Protein AF-A0A5R9M2S7-F1 (afdb_monomer_lite)

pLDDT: mean 78.65, std 18.86, range [28.17, 98.06]

Foldseek 3Di:
DDDPDQDEFAEEEDEDVVCVVQQVLLVVLLVVVVGGYHDDPPPDPPDDDDDPVPSVVVLQQHFYQAYEYADEPNNQPDDDPVVLQVQLLLLLQQVPVLRYAYEYEDHDPDPVVSDHPPGDHHYSVVDRSNRVSVVSVVSSVVCVVVVRGTDRNNVSSVVSRPDPDQLDDPPPDDLLVVLQVLLVVLLVVQVVCQVVCVVVQKHWDWDDDSFKIWIFIDHPRDTQWIKMWGCADPVGNSKIWIFTDDPDDPDGDGQKMWGWDQDSVVRHIKIFMDGCCQLHDNDRDTDIGHSVRVSVSNVVSVVVSVVVD

Structure (mmCIF, N/CA/C/O backbone):
data_AF-A0A5R9M2S7-F1
#
_entry.id   AF-A0A5R9M2S7-F1
#
loop_
_atom_site.group_PDB
_atom_site.id
_atom_site.type_symbol
_atom_site.label_atom_id
_atom_site.label_alt_id
_atom_site.label_comp_id
_atom_site.label_asym_id
_atom_site.label_entity_id
_atom_site.label_seq_id
_atom_site.pdbx_PDB_ins_code
_atom_site.Cartn_x
_atom_site.Cartn_y
_atom_site.Cartn_z
_atom_site.occupancy
_atom_site.B_iso_or_equiv
_atom_site.auth_seq_id
_atom_site.auth_comp_id
_atom_site.auth_asym_id
_atom_site.auth_atom_id
_atom_site.pdbx_PDB_model_num
ATOM 1 N N . MET A 1 1 ? -1.683 -25.058 24.260 1.00 37.56 1 MET A N 1
ATOM 2 C CA . MET A 1 1 ? -2.267 -25.385 22.944 1.00 37.56 1 MET A CA 1
ATOM 3 C C . MET A 1 1 ? -3.737 -25.017 22.997 1.00 37.56 1 MET A C 1
ATOM 5 O O . MET A 1 1 ? -4.518 -25.778 23.549 1.00 37.56 1 MET A O 1
ATOM 9 N N . THR A 1 2 ? -4.098 -23.844 22.492 1.00 30.17 2 THR A N 1
ATOM 10 C CA . THR A 1 2 ? -5.492 -23.467 22.236 1.00 30.17 2 THR A CA 1
ATOM 11 C C . THR A 1 2 ? -5.571 -23.003 20.791 1.00 30.17 2 THR A C 1
ATOM 13 O O . THR A 1 2 ? -4.715 -22.280 20.292 1.00 30.17 2 THR A O 1
ATOM 16 N N . SER A 1 3 ? -6.526 -23.605 20.101 1.00 31.39 3 SER A N 1
ATOM 17 C CA . SER A 1 3 ? -6.735 -23.604 18.662 1.00 31.39 3 SER A CA 1
ATOM 18 C C . SER A 1 3 ? -6.995 -22.195 18.128 1.00 31.39 3 SER A C 1
ATOM 20 O O . SER A 1 3 ? -8.055 -21.641 18.389 1.00 31.39 3 SER A O 1
ATOM 22 N N . ASN A 1 4 ? -6.072 -21.667 17.321 1.00 35.88 4 ASN A N 1
ATOM 23 C CA . ASN A 1 4 ? -6.279 -20.503 16.459 1.00 35.88 4 ASN A CA 1
ATOM 24 C C . ASN A 1 4 ? -7.211 -20.897 15.294 1.00 35.88 4 ASN A C 1
ATOM 26 O O . ASN A 1 4 ? -6.750 -21.221 14.200 1.00 35.88 4 ASN A O 1
ATOM 30 N N . ARG A 1 5 ? -8.519 -20.990 15.555 1.00 41.03 5 ARG A N 1
ATOM 31 C CA . ARG A 1 5 ? -9.542 -20.999 14.501 1.00 41.03 5 ARG A CA 1
ATOM 32 C C . ARG A 1 5 ? -10.022 -19.561 14.357 1.00 41.03 5 ARG A C 1
ATOM 34 O O . ARG A 1 5 ? -10.375 -18.956 15.358 1.00 41.03 5 ARG A O 1
ATOM 41 N N . GLU A 1 6 ? -10.022 -19.040 13.134 1.00 53.91 6 GLU A N 1
ATOM 42 C CA . GLU A 1 6 ? -10.656 -17.765 12.785 1.00 53.91 6 GLU A CA 1
ATOM 43 C C . GLU A 1 6 ? -12.161 -17.843 13.106 1.00 53.91 6 GLU A C 1
ATOM 45 O O . GLU A 1 6 ? -12.973 -18.268 12.280 1.00 53.91 6 GLU A O 1
ATOM 50 N N . GLU A 1 7 ? -12.548 -17.528 14.341 1.00 68.69 7 GLU A N 1
ATOM 51 C CA . GLU A 1 7 ? -13.951 -17.503 14.742 1.00 68.69 7 GLU A CA 1
ATOM 52 C C . GLU A 1 7 ? -14.610 -16.245 14.175 1.00 68.69 7 GLU A C 1
ATOM 54 O O . GLU A 1 7 ? -14.296 -15.119 14.550 1.00 68.69 7 GLU A O 1
ATOM 59 N N . ILE A 1 8 ? -15.520 -16.452 13.223 1.00 81.31 8 ILE A N 1
ATOM 60 C CA . ILE A 1 8 ? -16.393 -15.400 12.707 1.00 81.31 8 ILE A CA 1
ATOM 61 C C . ILE A 1 8 ? -17.560 -15.228 13.680 1.00 81.31 8 ILE A C 1
ATOM 63 O O . ILE A 1 8 ? -18.243 -16.204 13.983 1.00 81.31 8 ILE A O 1
ATOM 67 N N . TYR A 1 9 ? -17.828 -14.006 14.114 1.00 88.62 9 TYR A N 1
ATOM 68 C CA . TYR A 1 9 ? -18.981 -13.640 14.931 1.00 88.62 9 TYR A CA 1
ATOM 69 C C . TYR A 1 9 ? -20.049 -12.948 14.078 1.00 88.62 9 TYR A C 1
ATOM 71 O O . TYR A 1 9 ? -19.790 -12.443 12.985 1.00 88.62 9 TYR A O 1
ATOM 79 N N . ASP A 1 10 ? -21.282 -12.939 14.565 1.00 91.38 10 ASP A N 1
ATOM 80 C CA . ASP A 1 10 ? -22.367 -12.185 13.941 1.00 91.38 10 ASP A CA 1
ATOM 81 C C . ASP A 1 10 ? -22.381 -10.744 14.455 1.00 91.38 10 ASP A C 1
ATOM 83 O O . ASP A 1 10 ? -22.611 -9.810 13.687 1.00 91.38 10 ASP A O 1
ATOM 87 N N . LEU A 1 11 ? -22.086 -10.565 15.744 1.00 89.62 11 LEU A N 1
ATOM 88 C CA . LEU A 1 11 ? -22.002 -9.269 16.406 1.00 89.62 11 LEU A CA 1
ATOM 89 C C . LEU A 1 11 ? -20.714 -9.186 17.229 1.00 89.62 11 LEU A C 1
ATOM 91 O O . LEU A 1 11 ? -20.344 -10.154 17.887 1.00 89.62 11 LEU A O 1
ATOM 95 N N . ALA A 1 12 ? -20.098 -8.010 17.278 1.00 87.50 12 ALA A N 1
ATOM 96 C CA . ALA A 1 12 ? -19.113 -7.660 18.298 1.00 87.50 12 ALA A CA 1
ATOM 97 C C . ALA A 1 12 ? -19.603 -6.424 19.049 1.00 87.50 12 ALA A C 1
ATOM 99 O O . ALA A 1 12 ? -20.020 -5.454 18.414 1.00 87.50 12 ALA A O 1
ATOM 100 N N . VAL A 1 13 ? -19.587 -6.460 20.382 1.00 85.56 13 VAL A N 1
ATOM 101 C CA . VAL A 1 13 ? -20.114 -5.368 21.214 1.00 85.56 13 VAL A CA 1
ATOM 102 C C . VAL A 1 13 ? -18.997 -4.617 21.934 1.00 85.56 13 VAL A C 1
ATOM 104 O O . VAL A 1 13 ? -18.001 -5.204 22.348 1.00 85.56 13 VAL A O 1
ATOM 107 N N . SER A 1 14 ? -19.181 -3.311 22.117 1.00 80.50 14 SER A N 1
ATOM 108 C CA . SER A 1 14 ? -18.280 -2.452 22.895 1.00 80.50 14 SER A CA 1
ATOM 109 C C . SER A 1 14 ? -19.105 -1.501 23.754 1.00 80.50 14 SER A C 1
ATOM 111 O O . SER A 1 14 ? -20.093 -0.954 23.274 1.00 80.50 14 SER A O 1
ATOM 113 N N . PHE A 1 15 ? -18.746 -1.329 25.026 1.00 80.25 15 PHE A N 1
ATOM 114 C CA . PHE A 1 15 ? -19.533 -0.553 25.986 1.00 80.25 15 PHE A CA 1
ATOM 115 C C . PHE A 1 15 ? -18.670 -0.080 27.165 1.00 80.25 15 PHE A C 1
ATOM 117 O O . PHE A 1 15 ? -17.579 -0.597 27.409 1.00 80.25 15 PHE A O 1
ATOM 124 N N . ALA A 1 16 ? -19.154 0.911 27.913 1.00 77.19 16 ALA A N 1
ATOM 125 C CA . ALA A 1 16 ? -18.546 1.316 29.175 1.00 77.19 16 ALA A CA 1
ATOM 126 C C . ALA A 1 16 ? -19.030 0.384 30.300 1.00 77.19 16 ALA A C 1
ATOM 128 O O . ALA A 1 16 ? -20.218 0.072 30.362 1.00 77.19 16 ALA A O 1
ATOM 129 N N . GLY A 1 17 ? -18.128 -0.083 31.172 1.00 74.88 17 GLY A N 1
ATOM 130 C CA . GLY A 1 17 ? -18.413 -1.107 32.190 1.00 74.88 17 GLY A CA 1
ATOM 131 C C . GLY A 1 17 ? -19.587 -0.789 33.127 1.00 74.88 17 GLY A C 1
ATOM 132 O O . GLY A 1 17 ? -20.203 -1.701 33.668 1.00 74.88 17 GLY A O 1
ATOM 133 N N . GLU A 1 18 ? -19.950 0.481 33.259 1.00 80.12 18 GLU A N 1
ATOM 134 C CA . GLU A 1 18 ? -21.105 1.006 33.985 1.00 80.12 18 GLU A CA 1
ATOM 135 C C . GLU A 1 18 ? -22.445 0.483 33.430 1.00 80.12 18 GLU A C 1
ATOM 137 O O . GLU A 1 18 ? -23.406 0.314 34.176 1.00 80.12 18 GLU A O 1
ATOM 142 N N . HIS A 1 19 ? -22.502 0.144 32.139 1.00 83.88 19 HIS A N 1
ATOM 143 C CA . HIS A 1 19 ? -23.697 -0.380 31.463 1.00 83.88 19 HIS A CA 1
ATOM 144 C C . HIS A 1 19 ? -23.707 -1.905 31.305 1.00 83.88 19 HIS A C 1
ATOM 146 O O . HIS A 1 19 ? -24.550 -2.457 30.591 1.00 83.88 19 HIS A O 1
ATOM 152 N N . ARG A 1 20 ? -22.789 -2.603 31.982 1.00 85.69 20 ARG A N 1
ATOM 153 C CA . ARG A 1 20 ? -22.589 -4.054 31.869 1.00 85.69 20 ARG A CA 1
ATOM 154 C C . ARG A 1 20 ? -23.864 -4.865 32.040 1.00 85.69 20 ARG A C 1
ATOM 156 O O . ARG A 1 20 ? -24.101 -5.763 31.244 1.00 85.69 20 ARG A O 1
ATOM 163 N N . GLU A 1 21 ? -24.696 -4.550 33.031 1.00 89.94 21 GLU A N 1
ATOM 164 C CA . GLU A 1 21 ? -25.916 -5.322 33.294 1.00 89.94 21 GLU A CA 1
ATOM 165 C C . GLU A 1 21 ? -26.869 -5.325 32.087 1.00 89.94 21 GLU A C 1
ATOM 167 O O . GLU A 1 21 ? -27.362 -6.377 31.673 1.00 89.94 21 GLU A O 1
ATOM 172 N N . TYR A 1 22 ? -27.097 -4.156 31.483 1.00 92.38 22 TYR A N 1
ATOM 173 C CA . TYR A 1 22 ? -27.962 -4.019 30.312 1.00 92.38 22 TYR A CA 1
ATOM 174 C C . TYR A 1 22 ? -27.362 -4.719 29.084 1.00 92.38 22 TYR A C 1
ATOM 176 O O . TYR A 1 22 ? -28.049 -5.480 28.390 1.00 92.38 22 TYR A O 1
ATOM 184 N N . VAL A 1 23 ? -26.069 -4.498 28.829 1.00 90.75 23 VAL A N 1
ATOM 185 C CA . VAL A 1 23 ? -25.373 -5.067 27.667 1.00 90.75 23 VAL A CA 1
ATOM 186 C C . VAL A 1 23 ? -25.288 -6.585 27.775 1.00 90.75 23 VAL A C 1
ATOM 188 O O . VAL A 1 23 ? -25.631 -7.278 26.823 1.00 90.75 23 VAL A O 1
ATOM 191 N N . GLU A 1 24 ? -24.940 -7.130 28.939 1.00 92.00 24 GLU A N 1
ATOM 192 C CA . GLU A 1 24 ? -24.849 -8.575 29.143 1.00 92.00 24 GLU A CA 1
ATOM 193 C C . GLU A 1 24 ? -26.205 -9.264 28.956 1.00 92.00 24 GLU A C 1
ATOM 195 O O . GLU A 1 24 ? -26.290 -10.320 28.327 1.00 92.00 24 GLU A O 1
ATOM 200 N N . ARG A 1 25 ? -27.294 -8.657 29.444 1.00 95.25 25 ARG A N 1
ATOM 201 C CA . ARG A 1 25 ? -28.647 -9.170 29.188 1.00 95.25 25 ARG A CA 1
ATOM 202 C C . ARG A 1 25 ? -29.001 -9.149 27.703 1.00 95.25 25 ARG A C 1
ATOM 204 O O . ARG A 1 25 ? -29.651 -10.085 27.230 1.00 95.25 25 ARG A O 1
ATOM 211 N N . THR A 1 26 ? -28.560 -8.128 26.972 1.00 96.25 26 THR A N 1
ATOM 212 C CA . THR A 1 26 ? -28.757 -8.027 25.518 1.00 96.25 26 THR A CA 1
ATOM 213 C C . THR A 1 26 ? -27.972 -9.128 24.808 1.00 96.25 26 THR A C 1
ATOM 215 O O . THR A 1 26 ? -28.553 -9.898 24.049 1.00 96.25 26 THR A O 1
ATOM 218 N N . VAL A 1 27 ? -26.685 -9.289 25.133 1.00 94.12 27 VAL A N 1
ATOM 219 C CA . VAL A 1 27 ? -25.804 -10.338 24.590 1.00 94.12 27 VAL A CA 1
ATOM 220 C C . VAL A 1 27 ? -26.391 -11.727 24.835 1.00 94.12 27 VAL A C 1
ATOM 222 O O . VAL A 1 27 ? -26.599 -12.477 23.886 1.00 94.12 27 VAL A O 1
ATOM 225 N N . ARG A 1 28 ? -26.778 -12.049 26.076 1.00 94.69 28 ARG A N 1
ATOM 226 C CA . ARG A 1 28 ? -27.412 -13.338 26.409 1.00 94.69 28 ARG A CA 1
ATOM 227 C C . ARG A 1 28 ? -28.737 -13.555 25.677 1.00 94.69 28 ARG A C 1
ATOM 229 O O . ARG A 1 28 ? -29.167 -14.693 25.496 1.00 94.69 28 ARG A O 1
ATOM 236 N N . SER A 1 29 ? -29.448 -12.484 25.329 1.00 96.94 29 SER A N 1
ATOM 237 C CA . SER A 1 29 ? -30.671 -12.565 24.522 1.00 96.94 29 SER A CA 1
ATOM 238 C C . SER A 1 29 ? -30.343 -12.849 23.055 1.00 96.94 29 SER A C 1
ATOM 240 O O . SER A 1 29 ? -30.949 -13.746 22.478 1.00 96.94 29 SER A O 1
ATOM 242 N N . CYS A 1 30 ? -29.334 -12.183 22.486 1.00 96.12 30 CYS A N 1
ATOM 243 C CA . CYS A 1 30 ? -28.808 -12.462 21.146 1.00 96.12 30 CYS A CA 1
ATOM 244 C C . CYS A 1 30 ? -28.322 -13.914 21.007 1.00 96.12 30 CYS A C 1
ATOM 246 O O . CYS A 1 30 ? -28.675 -14.594 20.046 1.00 96.12 30 CYS A O 1
ATOM 248 N N . GLU A 1 31 ? -27.570 -14.412 21.990 1.00 93.69 31 GLU A N 1
ATOM 249 C CA . GLU A 1 31 ? -27.088 -15.799 22.024 1.00 93.69 31 GLU A CA 1
ATOM 250 C C . GLU A 1 31 ? -28.249 -16.805 22.063 1.00 93.69 31 GLU A C 1
ATOM 252 O O . GLU A 1 31 ? -28.232 -17.807 21.350 1.00 93.69 31 GLU A O 1
ATOM 257 N N . ARG A 1 32 ? -29.310 -16.523 22.836 1.00 96.00 32 ARG A N 1
ATOM 258 C CA . ARG A 1 32 ? -30.537 -17.347 22.856 1.00 96.00 32 ARG A CA 1
ATOM 259 C C . ARG A 1 32 ? -31.287 -17.347 21.525 1.00 96.00 32 ARG A C 1
ATOM 261 O O . ARG A 1 32 ? -31.971 -18.322 21.228 1.00 96.00 32 ARG A O 1
ATOM 268 N N . LEU A 1 33 ? -31.154 -16.282 20.736 1.00 95.69 33 LEU A N 1
ATOM 269 C CA . LEU A 1 33 ? -31.669 -16.196 19.367 1.00 95.69 33 LEU A CA 1
ATOM 270 C C . LEU A 1 33 ? -30.746 -16.883 18.341 1.00 95.69 33 LEU A C 1
ATOM 272 O O . LEU A 1 33 ? -31.075 -16.919 17.160 1.00 95.69 33 LEU A O 1
ATOM 276 N N . GLY A 1 34 ? -29.622 -17.461 18.778 1.00 93.94 34 GLY A N 1
ATOM 277 C CA . GLY A 1 34 ? -28.697 -18.223 17.938 1.00 93.94 34 GLY A CA 1
ATOM 278 C C . GLY A 1 34 ? -27.562 -17.406 17.319 1.00 93.94 34 GLY A C 1
ATOM 279 O O . GLY A 1 34 ? -26.833 -17.944 16.490 1.00 93.94 34 GLY A O 1
ATOM 280 N N . LEU A 1 35 ? -27.392 -16.137 17.705 1.00 93.31 35 LEU A N 1
ATOM 281 C CA . LEU A 1 35 ? -26.279 -15.310 17.234 1.00 93.31 35 LEU A CA 1
ATOM 282 C C . LEU A 1 35 ? -24.986 -15.642 17.978 1.00 93.31 35 LEU A C 1
ATOM 284 O O . LEU A 1 35 ? -24.986 -15.821 19.197 1.00 93.31 35 LEU A O 1
ATOM 288 N N . ARG A 1 36 ? -23.861 -15.628 17.262 1.00 91.25 36 ARG A N 1
ATOM 289 C CA . ARG A 1 36 ? -22.525 -15.640 17.870 1.00 91.25 36 ARG A CA 1
ATOM 290 C C . ARG A 1 36 ? -22.106 -14.210 18.166 1.00 91.25 36 ARG A C 1
ATOM 292 O O . ARG A 1 36 ? -21.944 -13.411 17.245 1.00 91.25 36 ARG A O 1
ATOM 299 N N . VAL A 1 37 ? -21.923 -13.887 19.440 1.00 89.56 37 VAL A N 1
ATOM 300 C CA . VAL A 1 37 ? -21.585 -12.530 19.873 1.00 89.56 37 VAL A CA 1
ATOM 301 C C . VAL A 1 37 ? -20.202 -12.517 20.503 1.00 89.56 37 VAL A C 1
ATOM 303 O O . VAL A 1 37 ? -19.958 -13.227 21.475 1.00 89.56 37 VAL A O 1
ATOM 306 N N . PHE A 1 38 ? -19.305 -11.693 19.969 1.00 85.00 38 PHE A N 1
ATOM 307 C CA . PHE A 1 38 ? -18.058 -11.361 20.639 1.00 85.00 38 PHE A CA 1
ATOM 308 C C . PHE A 1 38 ? -18.352 -10.359 21.761 1.00 85.00 38 PHE A C 1
ATOM 310 O O . PHE A 1 38 ? -18.769 -9.224 21.504 1.00 85.00 38 PHE A O 1
ATOM 317 N N . TYR A 1 39 ? -18.154 -10.796 23.004 1.00 79.62 39 TYR A N 1
ATOM 318 C CA . TYR A 1 39 ? -18.368 -10.023 24.225 1.00 79.62 39 TYR A CA 1
ATOM 319 C C . TYR A 1 39 ? -17.204 -10.273 25.182 1.00 79.62 39 TYR A C 1
ATOM 321 O O . TYR A 1 39 ? -17.086 -11.364 25.744 1.00 79.62 39 TYR A O 1
ATOM 329 N N . ASP A 1 40 ? -16.356 -9.264 25.369 1.00 64.69 40 ASP A N 1
ATOM 330 C CA . ASP A 1 40 ? -15.269 -9.335 26.340 1.00 64.69 40 ASP A CA 1
ATOM 331 C C . ASP A 1 40 ? -15.826 -9.117 27.756 1.00 64.69 40 ASP A C 1
ATOM 333 O O . ASP A 1 40 ? -16.368 -8.060 28.099 1.00 64.69 40 ASP A O 1
ATOM 337 N N . ARG A 1 41 ? -15.747 -10.168 28.576 1.00 54.34 41 ARG A N 1
ATOM 338 C CA . ARG A 1 41 ? -16.285 -10.199 29.939 1.00 54.34 41 ARG A CA 1
ATOM 339 C C . ARG A 1 41 ? -15.393 -9.458 30.938 1.00 54.34 41 ARG A C 1
ATOM 341 O O . ARG A 1 41 ? -15.875 -9.173 32.036 1.00 54.34 41 ARG A O 1
ATOM 348 N N . ASP A 1 42 ? -14.176 -9.054 30.577 1.00 42.41 42 ASP A N 1
ATOM 349 C CA . ASP A 1 42 ? -13.130 -8.758 31.564 1.00 42.41 42 ASP A CA 1
ATOM 350 C C . ASP A 1 42 ? -12.747 -7.277 31.732 1.00 42.41 42 ASP A C 1
ATOM 352 O O . ASP A 1 42 ? -11.746 -6.964 32.366 1.00 42.41 42 ASP A O 1
ATOM 356 N N . MET A 1 43 ? -13.608 -6.325 31.348 1.00 40.75 43 MET A N 1
ATOM 357 C CA . MET A 1 43 ? -13.418 -4.902 31.713 1.00 40.75 43 MET A CA 1
ATOM 358 C C . MET A 1 43 ? -13.740 -4.588 33.198 1.00 40.75 43 MET A C 1
ATOM 360 O O . MET A 1 43 ? -14.512 -3.670 33.490 1.00 40.75 43 MET A O 1
ATOM 364 N N . ASN A 1 44 ? -13.258 -5.387 34.154 1.00 34.53 44 ASN A N 1
ATOM 365 C CA . ASN A 1 44 ? -13.382 -5.113 35.592 1.00 34.53 44 ASN A CA 1
ATOM 366 C C . ASN A 1 44 ? -12.096 -4.465 36.138 1.00 34.53 44 ASN A C 1
ATOM 368 O O . ASN A 1 44 ? -11.004 -4.689 35.631 1.00 34.53 44 ASN A O 1
ATOM 372 N N . ASN A 1 45 ? -12.257 -3.660 37.193 1.00 35.19 45 ASN A N 1
ATOM 373 C CA . ASN A 1 45 ? -11.297 -2.774 37.878 1.00 35.19 45 ASN A CA 1
ATOM 374 C C . ASN A 1 45 ? -9.960 -3.386 38.398 1.00 35.19 45 ASN A C 1
ATOM 376 O O . ASN A 1 45 ? -9.380 -2.857 39.344 1.00 35.19 45 ASN A O 1
ATOM 380 N N . GLU A 1 46 ? -9.417 -4.455 37.813 1.00 34.75 46 GLU A N 1
ATOM 381 C CA . GLU A 1 46 ? -8.143 -5.077 38.224 1.00 34.75 46 GLU A CA 1
ATOM 382 C C . GLU A 1 46 ? -6.885 -4.560 37.494 1.00 34.75 46 GLU A C 1
ATOM 384 O O . GLU A 1 46 ? -5.785 -5.058 37.732 1.00 34.75 46 GLU A O 1
ATOM 389 N N . TRP A 1 47 ? -6.988 -3.535 36.640 1.00 39.97 47 TRP A N 1
ATOM 390 C CA . TRP A 1 47 ? -5.892 -3.170 35.723 1.00 39.97 47 TRP A CA 1
ATOM 391 C C . TRP A 1 47 ? -5.386 -1.731 35.869 1.00 39.97 47 TRP A C 1
ATOM 393 O O . TRP A 1 47 ? -5.062 -1.058 34.890 1.00 39.97 47 TRP A O 1
ATOM 403 N N . TRP A 1 48 ? -5.214 -1.269 37.111 1.00 28.86 48 TRP A N 1
ATOM 404 C CA . TRP A 1 48 ? -4.419 -0.066 37.375 1.00 28.86 48 TRP A CA 1
ATOM 405 C C . TRP A 1 48 ? -2.950 -0.329 36.988 1.00 28.86 48 TRP A C 1
ATOM 407 O O . TRP A 1 48 ? -2.224 -1.031 37.689 1.00 28.86 48 TRP A O 1
ATOM 417 N N . GLY A 1 49 ? -2.507 0.216 35.850 1.00 29.45 49 GLY A N 1
ATOM 418 C CA . GLY A 1 49 ? -1.098 0.188 35.427 1.00 29.45 49 GLY A CA 1
ATOM 419 C C . GLY A 1 49 ? -0.704 -0.866 34.384 1.00 29.45 49 GLY A C 1
ATOM 420 O O . GLY A 1 49 ? 0.489 -1.102 34.196 1.00 29.45 49 GLY A O 1
ATOM 421 N N . LYS A 1 50 ? -1.651 -1.483 33.668 1.00 28.17 50 LYS A N 1
ATOM 422 C CA . LYS A 1 50 ? -1.349 -2.354 32.518 1.00 28.17 50 LYS A CA 1
ATOM 423 C C . LYS A 1 50 ? -2.040 -1.836 31.252 1.00 28.17 50 LYS A C 1
ATOM 425 O O . LYS A 1 50 ? -3.126 -1.278 31.306 1.00 28.17 50 LYS A O 1
ATOM 430 N N . SER A 1 51 ? -1.347 -1.949 30.119 1.00 32.38 51 SER A N 1
ATOM 431 C CA . SER A 1 51 ? -1.714 -1.306 28.851 1.00 32.38 51 SER A CA 1
ATOM 432 C C . SER A 1 51 ? -3.096 -1.747 28.345 1.00 32.38 51 SER A C 1
ATOM 434 O O . SER A 1 51 ? -3.260 -2.878 27.888 1.00 32.38 51 SER A O 1
ATOM 436 N N . PHE A 1 52 ? -4.039 -0.801 28.341 1.00 34.22 52 PHE A N 1
ATOM 437 C CA . PHE A 1 52 ? -5.399 -0.846 27.770 1.00 34.22 52 PHE A CA 1
ATOM 438 C C . PHE A 1 52 ? -5.457 -1.275 26.279 1.00 34.22 52 PHE A C 1
ATOM 440 O O . PHE A 1 52 ? -6.522 -1.506 25.720 1.00 34.22 52 PHE A O 1
ATOM 447 N N . ILE A 1 53 ? -4.295 -1.413 25.626 1.00 35.44 53 ILE A N 1
ATOM 448 C CA . ILE A 1 53 ? -4.105 -1.778 24.211 1.00 35.44 53 ILE A CA 1
ATOM 449 C C . ILE A 1 53 ? -4.206 -3.304 23.986 1.00 35.44 53 ILE A C 1
ATOM 451 O O . ILE A 1 53 ? -4.262 -3.770 22.847 1.00 35.44 53 ILE A O 1
ATOM 455 N N . ARG A 1 54 ? -4.165 -4.129 25.041 1.00 35.47 54 ARG A N 1
ATOM 456 C CA . ARG A 1 54 ? -4.162 -5.596 24.888 1.00 35.47 54 ARG A CA 1
ATOM 457 C C . ARG A 1 54 ? -5.551 -6.207 24.694 1.00 35.47 54 ARG A C 1
ATOM 459 O O . ARG A 1 54 ? -5.691 -7.005 23.781 1.00 35.47 54 ARG A O 1
ATOM 466 N N . GLU A 1 55 ? -6.542 -5.801 25.479 1.00 42.34 55 GLU A N 1
ATOM 467 C CA . GLU A 1 55 ? -7.908 -6.359 25.429 1.00 42.34 55 GLU A CA 1
ATOM 468 C C . GLU A 1 55 ? -8.670 -5.881 24.189 1.00 42.34 55 GLU A C 1
ATOM 470 O O . GLU A 1 55 ? -9.255 -6.675 23.459 1.00 42.34 55 GLU A O 1
ATOM 475 N N . GLN A 1 56 ? -8.539 -4.597 23.833 1.00 48.06 56 GLN A N 1
ATOM 476 C CA . GLN A 1 56 ? -9.171 -4.100 22.612 1.00 48.06 56 GLN A CA 1
ATOM 477 C C . GLN A 1 56 ? -8.632 -4.777 21.340 1.00 48.06 56 GLN A C 1
ATOM 479 O O . GLN A 1 56 ? -9.363 -4.906 20.362 1.00 48.06 56 GLN A O 1
ATOM 484 N N . ARG A 1 57 ? -7.380 -5.264 21.348 1.00 48.19 57 ARG A N 1
ATOM 485 C CA . ARG A 1 57 ? -6.805 -5.992 20.207 1.00 48.19 57 ARG A CA 1
ATOM 486 C C . ARG A 1 57 ? -7.596 -7.249 19.848 1.00 48.19 57 ARG A C 1
ATOM 488 O O . ARG A 1 57 ? -7.662 -7.564 18.667 1.00 48.19 57 ARG A O 1
ATOM 495 N N . GLU A 1 58 ? -8.210 -7.924 20.819 1.00 55.06 58 GLU A N 1
ATOM 496 C CA . GLU A 1 58 ? -8.975 -9.148 20.559 1.00 55.06 58 GLU A CA 1
ATOM 497 C C . GLU A 1 58 ? -10.308 -8.843 19.861 1.00 55.06 58 GLU A C 1
ATOM 499 O O . GLU A 1 58 ? -10.595 -9.451 18.829 1.00 55.06 58 GLU A O 1
ATOM 504 N N . VAL A 1 59 ? -11.051 -7.823 20.321 1.00 59.28 59 VAL A N 1
ATOM 505 C CA . VAL A 1 59 ? -12.241 -7.305 19.611 1.00 59.28 59 VAL A CA 1
ATOM 506 C C . VAL A 1 59 ? -11.853 -6.844 18.204 1.00 59.28 59 VAL A C 1
ATOM 508 O O . VAL A 1 59 ? -12.559 -7.147 17.242 1.00 59.28 59 VAL A O 1
ATOM 511 N N . TYR A 1 60 ? -10.727 -6.132 18.067 1.00 59.19 60 TYR A N 1
ATOM 512 C CA . TYR A 1 60 ? -10.288 -5.596 16.779 1.00 59.19 60 TYR A CA 1
ATOM 513 C C . TYR A 1 60 ? -9.896 -6.675 15.787 1.00 59.19 60 TYR A C 1
ATOM 515 O O . TYR A 1 60 ? -10.276 -6.539 14.634 1.00 59.19 60 TYR A O 1
ATOM 523 N N . SER A 1 61 ? -9.241 -7.746 16.240 1.00 59.44 61 SER A N 1
ATOM 524 C CA . SER A 1 61 ? -8.916 -8.907 15.404 1.00 59.44 61 SER A CA 1
ATOM 525 C C . SER A 1 61 ? -10.112 -9.811 15.098 1.00 59.44 61 SER A C 1
ATOM 527 O O . SER A 1 61 ? -10.000 -10.743 14.300 1.00 59.44 61 SER A O 1
ATOM 529 N N . SER A 1 62 ? -11.259 -9.583 15.747 1.00 67.88 62 SER A N 1
ATOM 530 C CA . SER A 1 62 ? -12.443 -10.401 15.519 1.00 67.88 62 SER A CA 1
ATOM 531 C C . SER A 1 62 ? -13.056 -10.081 14.156 1.00 67.88 62 SER A C 1
ATOM 533 O O . SER A 1 62 ? -13.246 -8.919 13.780 1.00 67.88 62 SER A O 1
ATOM 535 N N . ARG A 1 63 ? -13.397 -11.135 13.410 1.00 78.00 63 ARG A N 1
ATOM 536 C CA . ARG A 1 63 ? -14.198 -11.007 12.194 1.00 78.00 63 ARG A CA 1
ATOM 537 C C . ARG A 1 63 ? -15.666 -11.049 12.567 1.00 78.00 63 ARG A C 1
ATOM 539 O O . ARG A 1 63 ? -16.146 -12.093 12.996 1.00 78.00 63 ARG A O 1
ATOM 546 N N . THR A 1 64 ? -16.387 -9.949 12.391 1.00 83.81 64 THR A N 1
ATOM 547 C CA . THR A 1 64 ? -17.818 -9.861 12.717 1.00 83.81 64 THR A CA 1
ATOM 548 C C . THR A 1 64 ? -18.643 -9.394 11.522 1.00 83.81 64 THR A C 1
ATOM 550 O O . THR A 1 64 ? -18.116 -8.790 10.593 1.00 83.81 64 THR A O 1
ATOM 553 N N . ARG A 1 65 ? -19.946 -9.684 11.488 1.00 87.81 65 ARG A N 1
ATOM 554 C CA . ARG A 1 65 ? -20.845 -9.096 10.475 1.00 87.81 65 ARG A CA 1
ATOM 555 C C . ARG A 1 65 ? -21.225 -7.661 10.824 1.00 87.81 65 ARG A C 1
ATOM 557 O O . ARG A 1 65 ? -21.353 -6.844 9.917 1.00 87.81 65 ARG A O 1
ATOM 564 N N . TYR A 1 66 ? -21.402 -7.376 12.114 1.00 88.38 66 TYR A N 1
ATOM 565 C CA . TYR A 1 66 ? -21.680 -6.034 12.619 1.00 88.38 66 TYR A CA 1
ATOM 566 C C . TYR A 1 66 ? -20.887 -5.722 13.886 1.00 88.38 66 TYR A C 1
ATOM 568 O O . TYR A 1 66 ? -20.666 -6.585 14.742 1.00 88.38 66 TYR A O 1
ATOM 576 N N . PHE A 1 67 ? -20.523 -4.452 14.026 1.00 85.81 67 PHE A N 1
ATOM 577 C CA . PHE A 1 67 ? -19.997 -3.882 15.260 1.00 85.81 67 PHE A CA 1
ATOM 578 C C . PHE A 1 67 ? -21.081 -3.038 15.945 1.00 85.81 67 PHE A C 1
ATOM 580 O O . PHE A 1 67 ? -21.700 -2.184 15.311 1.00 85.81 67 PHE A O 1
ATOM 587 N N . VAL A 1 68 ? -21.330 -3.284 17.231 1.00 88.44 68 VAL A N 1
ATOM 588 C CA . VAL A 1 68 ? -22.430 -2.690 18.007 1.00 88.44 68 VAL A CA 1
ATOM 589 C C . VAL A 1 68 ? -21.856 -1.923 19.203 1.00 88.44 68 VAL A C 1
ATOM 591 O O . VAL A 1 68 ? -21.690 -2.487 20.292 1.00 88.44 68 VAL A O 1
ATOM 594 N N . PRO A 1 69 ? -21.515 -0.639 19.025 1.00 82.06 69 PRO A N 1
ATOM 595 C CA . PRO A 1 69 ? -21.075 0.195 20.128 1.00 82.06 69 PRO A CA 1
ATOM 596 C C . PRO A 1 69 ? -22.270 0.721 20.931 1.00 82.06 69 PRO A C 1
ATOM 598 O O . PRO A 1 69 ? -23.170 1.365 20.387 1.00 82.06 69 PRO A O 1
ATOM 601 N N . PHE A 1 70 ? -22.247 0.481 22.240 1.00 84.50 70 PHE A N 1
ATOM 602 C CA . PHE A 1 70 ? -23.136 1.095 23.222 1.00 84.50 70 PHE A CA 1
ATOM 603 C C . PHE A 1 70 ? -22.495 2.389 23.712 1.00 84.50 70 PHE A C 1
ATOM 605 O O . PHE A 1 70 ? -21.624 2.399 24.584 1.00 84.50 70 PHE A O 1
ATOM 612 N N . ILE A 1 71 ? -22.914 3.487 23.102 1.00 80.06 71 ILE A N 1
ATOM 613 C CA . ILE A 1 71 ? -22.332 4.805 23.298 1.00 80.06 71 ILE A CA 1
ATOM 614 C C . ILE A 1 71 ? -22.973 5.408 24.543 1.00 80.06 71 ILE A C 1
ATOM 616 O O . ILE A 1 71 ? -24.167 5.696 24.533 1.00 80.06 71 ILE A O 1
ATOM 620 N N . SER A 1 72 ? -22.179 5.591 25.597 1.00 79.81 72 SER A N 1
ATOM 621 C CA . SER A 1 72 ? -22.519 6.327 26.820 1.00 79.81 72 SER A CA 1
ATOM 622 C C . SER A 1 72 ? -21.668 7.598 26.993 1.00 79.81 72 SER A C 1
ATOM 624 O O . SER A 1 72 ? -20.724 7.823 26.236 1.00 79.81 72 SER A O 1
ATOM 626 N N . THR A 1 73 ? -21.963 8.440 27.986 1.00 77.81 73 THR A N 1
ATOM 627 C CA . THR A 1 73 ? -21.114 9.604 28.297 1.00 77.81 73 THR A CA 1
ATOM 628 C C . THR A 1 73 ? -19.758 9.138 28.824 1.00 77.81 73 THR A C 1
ATOM 630 O O . THR A 1 73 ? -18.716 9.642 28.415 1.00 77.81 73 THR A O 1
ATOM 633 N N . GLU A 1 74 ? -19.757 8.094 29.647 1.00 74.31 74 GLU A N 1
ATOM 634 C CA . GLU A 1 74 ? -18.572 7.404 30.160 1.00 74.31 74 GLU A CA 1
ATOM 635 C C . GLU A 1 74 ? -17.799 6.728 29.029 1.00 74.31 74 GLU A C 1
ATOM 637 O O . GLU A 1 74 ? -16.571 6.735 29.040 1.00 74.31 74 GLU A O 1
ATOM 642 N N . TYR A 1 75 ? -18.504 6.183 28.032 1.00 71.88 75 TYR A N 1
ATOM 643 C CA . TYR A 1 75 ? -17.901 5.629 26.823 1.00 71.88 75 TYR A CA 1
ATOM 644 C C . TYR A 1 75 ? -17.134 6.689 26.037 1.00 71.88 75 TYR A C 1
ATOM 646 O O . TYR A 1 75 ? -16.103 6.366 25.470 1.00 71.88 75 TYR A O 1
ATOM 654 N N . LEU A 1 76 ? -17.602 7.942 26.017 1.00 69.50 76 LEU A N 1
ATOM 655 C CA . LEU A 1 76 ? -16.927 9.053 25.337 1.00 69.50 76 LEU A CA 1
ATOM 656 C C . LEU A 1 76 ? -15.836 9.720 26.197 1.00 69.50 76 LEU A C 1
ATOM 658 O O . LEU A 1 76 ? -14.944 10.359 25.649 1.00 69.50 76 LEU A O 1
ATOM 662 N N . ALA A 1 77 ? -15.882 9.583 27.526 1.00 63.94 77 ALA A N 1
ATOM 663 C CA . ALA A 1 77 ? -15.029 10.333 28.455 1.00 63.94 77 ALA A CA 1
ATOM 664 C C . ALA A 1 77 ? -13.706 9.644 28.869 1.00 63.94 77 ALA A C 1
ATOM 666 O O . ALA A 1 77 ? -12.917 10.255 29.595 1.00 63.94 77 ALA A O 1
ATOM 667 N N . LYS A 1 78 ? -13.427 8.387 28.477 1.00 58.47 78 LYS A N 1
ATOM 668 C CA . LYS A 1 78 ? -12.205 7.679 28.938 1.00 58.47 78 LYS A CA 1
ATOM 669 C C . LYS A 1 78 ? -10.907 8.227 28.296 1.00 58.47 78 LYS A C 1
ATOM 671 O O . LYS A 1 78 ? -10.871 8.495 27.097 1.00 58.47 78 LYS A O 1
ATOM 676 N N . PRO A 1 79 ? -9.802 8.362 29.058 1.00 44.12 79 PRO A N 1
ATOM 677 C CA . PRO A 1 79 ? -8.577 9.011 28.589 1.00 44.12 79 PRO A CA 1
ATOM 678 C C . PRO A 1 79 ? -7.649 8.057 27.798 1.00 44.12 79 PRO A C 1
ATOM 680 O O . PRO A 1 79 ? -6.769 7.433 28.380 1.00 44.12 79 PRO A O 1
ATOM 683 N N . ILE A 1 80 ? -7.801 8.038 26.463 1.00 48.00 80 ILE A N 1
ATOM 684 C CA . ILE A 1 80 ? -6.797 7.681 25.414 1.00 48.00 80 ILE A CA 1
ATOM 685 C C . ILE A 1 80 ? -6.446 6.172 25.240 1.00 48.00 80 ILE A C 1
ATOM 687 O O . ILE A 1 80 ? -6.306 5.460 26.233 1.00 48.00 80 ILE A O 1
ATOM 691 N N . PRO A 1 81 ? -6.241 5.640 23.999 1.00 46.91 81 PRO A N 1
ATOM 692 C CA . PRO A 1 81 ? -6.211 6.260 22.660 1.00 46.91 81 PRO A CA 1
ATOM 693 C C . PRO A 1 81 ? -7.580 6.193 21.979 1.00 46.91 81 PRO A C 1
ATOM 695 O O . PRO A 1 81 ? -7.822 5.430 21.049 1.00 46.91 81 PRO A O 1
ATOM 698 N N . MET A 1 82 ? -8.504 6.977 22.524 1.00 48.53 82 MET A N 1
ATOM 699 C CA . MET A 1 82 ? -9.926 6.913 22.230 1.00 48.53 82 MET A CA 1
ATOM 700 C C . MET A 1 82 ? -10.396 8.029 21.302 1.00 48.53 82 MET A C 1
ATOM 702 O O . MET A 1 82 ? -11.481 7.905 20.748 1.00 48.53 82 MET A O 1
ATOM 706 N N . ASP A 1 83 ? -9.582 9.064 21.077 1.00 48.78 83 ASP A N 1
ATOM 707 C CA . ASP A 1 83 ? -9.931 10.140 20.147 1.00 48.78 83 ASP A CA 1
ATOM 708 C C . ASP A 1 83 ? -9.960 9.618 18.713 1.00 48.78 83 ASP A C 1
ATOM 710 O O . ASP A 1 83 ? -10.922 9.861 17.997 1.00 48.78 83 ASP A O 1
ATOM 714 N N . GLU A 1 84 ? -8.974 8.811 18.318 1.00 52.22 84 GLU A N 1
ATOM 715 C CA . GLU A 1 84 ? -8.944 8.205 16.987 1.00 52.22 84 GLU A CA 1
ATOM 716 C C . GLU A 1 84 ? -10.027 7.137 16.847 1.00 52.22 84 GLU A C 1
ATOM 718 O O . GLU A 1 84 ? -10.805 7.190 15.910 1.00 52.22 84 GLU A O 1
ATOM 723 N N . PHE A 1 85 ? -10.163 6.210 17.799 1.00 55.91 85 PHE A N 1
ATOM 724 C CA . PHE A 1 85 ? -11.165 5.144 17.701 1.00 55.91 85 PHE A CA 1
ATOM 725 C C . PHE A 1 85 ? -12.613 5.653 17.788 1.00 55.91 85 PHE A C 1
ATOM 727 O O . PHE A 1 85 ? -13.466 5.256 16.994 1.00 55.91 85 PHE A O 1
ATOM 734 N N . SER A 1 86 ? -12.914 6.555 18.723 1.00 60.38 86 SER A N 1
ATOM 735 C CA . SER A 1 86 ? -14.249 7.153 18.788 1.00 60.38 86 SER A CA 1
ATOM 736 C C . SER A 1 86 ? -14.509 8.001 17.549 1.00 60.38 86 SER A C 1
ATOM 738 O O . SER A 1 86 ? -15.594 7.899 16.984 1.00 60.38 86 SER A O 1
ATOM 740 N N . ALA A 1 87 ? -13.526 8.768 17.055 1.00 62.25 87 ALA A N 1
ATOM 741 C CA . ALA A 1 87 ? -13.673 9.482 15.786 1.00 62.25 87 ALA A CA 1
ATOM 742 C C . ALA A 1 87 ? -13.883 8.523 14.607 1.00 62.25 87 ALA A C 1
ATOM 744 O O . ALA A 1 87 ? -14.712 8.805 13.746 1.00 62.25 87 ALA A O 1
ATOM 745 N N . ALA A 1 88 ? -13.203 7.375 14.596 1.00 62.91 88 ALA A N 1
ATOM 746 C CA . ALA A 1 88 ? -13.316 6.323 13.592 1.00 62.91 88 ALA A CA 1
ATOM 747 C C . ALA A 1 88 ? -14.734 5.811 13.515 1.00 62.91 88 ALA A C 1
ATOM 749 O O . ALA A 1 88 ? -15.407 5.911 12.501 1.00 62.91 88 ALA A O 1
ATOM 750 N N . MET A 1 89 ? -15.200 5.301 14.646 1.00 67.31 89 MET A N 1
ATOM 751 C CA . MET A 1 89 ? -16.493 4.684 14.795 1.00 67.31 89 MET A CA 1
ATOM 752 C C . MET A 1 89 ? -17.588 5.699 14.482 1.00 67.31 89 MET A C 1
ATOM 754 O O . MET A 1 89 ? -18.520 5.383 13.752 1.00 67.31 89 MET A O 1
ATOM 758 N N . MET A 1 90 ? -17.463 6.934 14.971 1.00 68.94 90 MET A N 1
ATOM 759 C CA . MET A 1 90 ? -18.418 7.994 14.659 1.00 68.94 90 MET A CA 1
ATOM 760 C C . MET A 1 90 ? -18.384 8.393 13.179 1.00 68.94 90 MET A C 1
ATOM 762 O O . MET A 1 90 ? -19.428 8.728 12.621 1.00 68.94 90 MET A O 1
ATOM 766 N N . THR A 1 91 ? -17.228 8.310 12.518 1.00 68.19 91 THR A N 1
ATOM 767 C CA . THR A 1 91 ? -17.112 8.546 11.074 1.00 68.19 91 THR A CA 1
ATOM 768 C C . THR A 1 91 ? -17.696 7.389 10.262 1.00 68.19 91 THR A C 1
ATOM 770 O O . THR A 1 91 ? -18.438 7.655 9.324 1.00 68.19 91 THR A O 1
ATOM 773 N N . ALA A 1 92 ? -17.471 6.134 10.661 1.00 69.31 92 ALA A N 1
ATOM 774 C CA . ALA A 1 92 ? -18.028 4.925 10.034 1.00 69.31 92 ALA A CA 1
ATOM 775 C C . ALA A 1 92 ? -19.551 4.955 10.088 1.00 69.31 92 ALA A C 1
ATOM 777 O O . ALA A 1 92 ? -20.258 4.676 9.120 1.00 69.31 92 ALA A O 1
ATOM 778 N N . VAL A 1 93 ? -20.051 5.352 11.264 1.00 69.94 93 VAL A N 1
ATOM 779 C CA . VAL A 1 93 ? -21.449 5.671 11.467 1.00 69.94 93 VAL A CA 1
ATOM 780 C C . VAL A 1 93 ? -21.812 6.753 10.460 1.00 69.94 93 VAL A C 1
ATOM 782 O O . VAL A 1 93 ? -22.541 6.421 9.538 1.00 69.94 93 VAL A O 1
ATOM 785 N N . LYS A 1 94 ? -21.252 7.972 10.537 1.00 67.44 94 LYS A N 1
ATOM 786 C CA . LYS A 1 94 ? -21.565 9.123 9.659 1.00 67.44 94 LYS A CA 1
ATOM 787 C C . LYS A 1 94 ? -21.596 8.803 8.156 1.00 67.44 94 LYS A C 1
ATOM 789 O O . LYS A 1 94 ? -22.455 9.338 7.457 1.00 67.44 94 LYS A O 1
ATOM 794 N N . GLN A 1 95 ? -20.681 7.969 7.669 1.00 67.00 95 GLN A N 1
ATOM 795 C CA . GLN A 1 95 ? -20.586 7.560 6.263 1.00 67.00 95 GLN A CA 1
ATOM 796 C C . GLN A 1 95 ? -21.698 6.586 5.846 1.00 67.00 95 GLN A C 1
ATOM 798 O O . GLN A 1 95 ? -22.024 6.490 4.665 1.00 67.00 95 GLN A O 1
ATOM 803 N N . GLY A 1 96 ? -22.371 5.955 6.811 1.00 64.12 96 GLY A N 1
ATOM 804 C CA . GLY A 1 96 ? -23.515 5.088 6.566 1.00 64.12 96 GLY A CA 1
ATOM 805 C C . GLY A 1 96 ? -23.114 3.707 6.061 1.00 64.12 96 GLY A C 1
ATOM 806 O O . GLY A 1 96 ? -23.932 3.049 5.421 1.00 64.12 96 GLY A O 1
ATOM 807 N N . ASP A 1 97 ? -21.904 3.242 6.388 1.00 66.62 97 ASP A N 1
ATOM 808 C CA . ASP A 1 97 ? -21.299 1.997 5.879 1.00 66.62 97 ASP A CA 1
ATOM 809 C C . ASP A 1 97 ? -22.093 0.730 6.238 1.00 66.62 97 ASP A C 1
ATOM 811 O O . ASP A 1 97 ? -21.764 -0.381 5.822 1.00 66.62 97 ASP A O 1
ATOM 815 N N . GLY A 1 98 ? -23.140 0.870 7.055 1.00 74.19 98 GLY A N 1
ATOM 816 C CA . GLY A 1 98 ? -24.077 -0.187 7.416 1.00 74.19 98 GLY A CA 1
ATOM 817 C C . GLY A 1 98 ? -23.505 -1.218 8.384 1.00 74.19 98 GLY A C 1
ATOM 818 O O . GLY A 1 98 ? -24.285 -1.931 9.004 1.00 74.19 98 GLY A O 1
ATOM 819 N N . TYR A 1 99 ? -22.183 -1.264 8.554 1.00 82.25 99 TYR A N 1
ATOM 820 C CA . TYR A 1 99 ? -21.463 -2.214 9.397 1.00 82.25 99 TYR A CA 1
ATOM 821 C C . TYR A 1 99 ? -21.488 -1.865 10.894 1.00 82.25 99 TYR A C 1
ATOM 823 O O . TYR A 1 99 ? -21.429 -2.754 11.747 1.00 82.25 99 TYR A O 1
ATOM 831 N N . VAL A 1 100 ? -21.591 -0.577 11.231 1.00 82.62 100 VAL A N 1
ATOM 832 C CA . VAL A 1 100 ? -21.672 -0.113 12.621 1.00 82.62 100 VAL A CA 1
ATOM 833 C C . VAL A 1 100 ? -23.129 0.155 12.988 1.00 82.62 100 VAL A C 1
ATOM 835 O O . VAL A 1 100 ? -23.810 0.939 12.328 1.00 82.62 100 VAL A O 1
ATOM 838 N N . LEU A 1 101 ? -23.610 -0.499 14.046 1.00 88.19 101 LEU A N 1
ATOM 839 C CA . LEU A 1 101 ? -24.974 -0.381 14.568 1.00 88.19 101 LEU A CA 1
ATOM 840 C C . LEU A 1 101 ? -24.944 0.279 15.955 1.00 88.19 101 LEU A C 1
ATOM 842 O O . LEU A 1 101 ? -24.945 -0.419 16.969 1.00 88.19 101 LEU A O 1
ATOM 846 N N . PRO A 1 102 ? -24.871 1.617 16.027 1.00 84.88 102 PRO A N 1
ATOM 847 C CA . PRO A 1 102 ? -24.740 2.318 17.296 1.00 84.88 102 PRO A CA 1
ATOM 848 C C . PRO A 1 102 ? -26.018 2.240 18.139 1.00 84.88 102 PRO A C 1
ATOM 8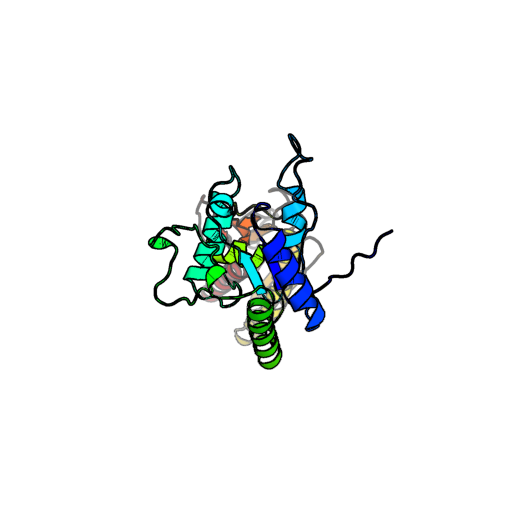50 O O . PRO A 1 102 ? -27.130 2.467 17.647 1.00 84.88 102 PRO A O 1
ATOM 853 N N . VAL A 1 103 ? -25.834 1.994 19.437 1.00 87.94 103 VAL A N 1
ATOM 854 C CA . VAL A 1 103 ? -26.881 2.055 20.461 1.00 87.94 103 VAL A CA 1
ATOM 855 C C . VAL A 1 103 ? -26.533 3.178 21.431 1.00 87.94 103 VAL A C 1
ATOM 857 O O . VAL A 1 103 ? -25.489 3.151 22.072 1.00 87.94 103 VAL A O 1
ATOM 860 N N . LEU A 1 104 ? -27.392 4.188 21.535 1.00 86.50 104 LEU A N 1
ATOM 861 C CA . LEU A 1 104 ? -27.198 5.318 22.441 1.00 86.50 104 LEU A CA 1
ATOM 862 C C . LEU A 1 104 ? -27.725 4.969 23.831 1.00 86.50 104 LEU A C 1
ATOM 864 O O . LEU A 1 104 ? -28.916 4.691 23.985 1.00 86.50 104 LEU A O 1
ATOM 868 N N . MET A 1 105 ? -26.855 5.025 24.831 1.00 85.88 105 MET A N 1
ATOM 869 C CA . MET A 1 105 ? -27.231 4.935 26.238 1.00 85.88 105 MET A CA 1
ATOM 870 C C . MET A 1 105 ? -27.850 6.259 26.714 1.00 85.88 105 MET A C 1
ATOM 872 O O . MET A 1 105 ? -27.733 7.297 26.060 1.00 85.88 105 MET A O 1
ATOM 876 N N . ASP A 1 106 ? -28.569 6.204 27.830 1.00 72.06 106 ASP A N 1
ATOM 877 C CA . ASP A 1 106 ? -29.574 7.210 28.193 1.00 72.06 106 ASP A CA 1
ATOM 878 C C . ASP A 1 106 ? -29.037 8.641 28.323 1.00 72.06 106 ASP A C 1
ATOM 880 O O . ASP A 1 106 ? -29.646 9.569 27.787 1.00 72.06 106 ASP A O 1
ATOM 884 N N . ASP A 1 107 ? -27.877 8.818 28.954 1.00 62.94 107 ASP A N 1
ATOM 885 C CA . ASP A 1 107 ? -27.369 10.139 29.339 1.00 62.94 107 ASP A CA 1
ATOM 886 C C . ASP A 1 107 ? -26.410 10.776 28.317 1.00 62.94 107 ASP A C 1
ATOM 888 O O . ASP A 1 107 ? -25.698 11.730 28.645 1.00 62.94 107 ASP A O 1
ATOM 892 N N . VAL A 1 108 ? -26.370 10.292 27.067 1.00 64.38 108 VAL A N 1
ATOM 893 C CA . VAL A 1 108 ? -25.402 10.815 26.086 1.00 64.38 108 VAL A CA 1
ATOM 894 C C . VAL A 1 108 ? -25.902 12.047 25.360 1.00 64.38 108 VAL A C 1
ATOM 896 O O . VAL A 1 108 ? -26.766 11.981 24.480 1.00 64.38 108 VAL A O 1
ATOM 899 N N . GLN A 1 109 ? -25.242 13.170 25.629 1.00 60.88 109 GLN A N 1
ATOM 900 C CA . GLN A 1 109 ? -25.196 14.279 24.684 1.00 60.88 109 GLN A CA 1
ATOM 901 C C . GLN A 1 109 ? -24.132 13.990 23.628 1.00 60.88 109 GLN A C 1
ATOM 903 O O . GLN A 1 109 ? -22.982 14.407 23.748 1.00 60.88 109 GLN A O 1
ATOM 908 N N . VAL A 1 110 ? -24.510 13.229 22.598 1.00 57.97 110 VAL A N 1
ATOM 909 C CA . VAL A 1 110 ? -23.622 13.015 21.452 1.00 57.97 110 VAL A CA 1
ATOM 910 C C . VAL A 1 110 ? -23.472 14.366 20.744 1.00 57.97 110 VAL A C 1
ATOM 912 O O . VAL A 1 110 ? -24.498 14.977 20.424 1.00 57.97 110 VAL A O 1
ATOM 915 N N . PRO A 1 111 ? -22.241 14.850 20.495 1.00 57.66 111 PRO A N 1
ATOM 916 C CA . PRO A 1 111 ? -22.019 16.071 19.733 1.00 57.66 111 PRO A CA 1
ATOM 917 C C . PRO A 1 111 ? -22.824 16.056 18.421 1.00 57.66 111 PRO A C 1
ATOM 919 O O . PRO A 1 111 ? -22.769 15.052 17.703 1.00 57.66 111 PRO A O 1
ATOM 922 N N . PRO A 1 112 ? -23.558 17.134 18.075 1.00 57.47 112 PRO A N 1
ATOM 923 C CA . PRO A 1 112 ? -24.380 17.179 16.864 1.00 57.47 112 PRO A CA 1
ATOM 924 C C . PRO A 1 112 ? -23.615 16.823 15.582 1.00 57.47 112 PRO A C 1
ATOM 926 O O . PRO A 1 112 ? -24.179 16.209 14.685 1.00 57.47 112 PRO A O 1
ATOM 929 N N . ASP A 1 113 ? -22.316 17.126 15.526 1.00 55.16 113 ASP A N 1
ATOM 930 C CA . ASP A 1 113 ? -21.446 16.836 14.378 1.00 55.16 113 ASP A CA 1
ATOM 931 C C . ASP A 1 113 ? -21.180 15.331 14.152 1.00 55.16 113 ASP A C 1
ATOM 933 O O . ASP A 1 113 ? -20.752 14.934 13.060 1.00 55.16 113 ASP A O 1
ATOM 937 N N . LEU A 1 114 ? -21.451 14.500 15.168 1.00 53.81 114 LEU A N 1
ATOM 938 C CA . LEU A 1 114 ? -21.319 13.035 15.161 1.00 53.81 114 LEU A CA 1
ATOM 939 C C . LEU A 1 114 ? -22.676 12.319 15.003 1.00 53.81 114 LEU A C 1
ATOM 941 O O . LEU A 1 114 ? -22.715 11.122 14.711 1.00 53.81 114 LEU A O 1
ATOM 945 N N . LEU A 1 115 ? -23.792 13.043 15.150 1.00 59.44 115 LEU A N 1
ATOM 946 C CA . LEU A 1 115 ? -25.139 12.563 14.835 1.00 59.44 115 LEU A CA 1
ATOM 947 C C . LEU A 1 115 ? -25.501 12.977 13.410 1.00 59.44 115 LEU A C 1
ATOM 949 O O . LEU A 1 115 ? -25.988 14.080 13.164 1.00 59.44 115 LEU A O 1
ATOM 953 N N . HIS A 1 116 ? -25.278 12.090 12.446 1.00 57.06 116 HIS A N 1
ATOM 954 C CA . HIS A 1 116 ? -25.655 12.400 11.072 1.00 57.06 116 HIS A CA 1
ATOM 955 C C . HIS A 1 116 ? -27.188 12.346 10.918 1.00 57.06 116 HIS A C 1
ATOM 957 O O . HIS A 1 116 ? -27.802 11.346 11.303 1.00 57.06 116 HIS A O 1
ATOM 963 N N . PRO A 1 117 ? -27.831 13.354 10.299 1.00 54.56 117 PRO A N 1
ATOM 964 C CA . PRO A 1 117 ? -29.293 13.445 10.204 1.00 54.56 117 PRO A CA 1
ATOM 965 C C . PRO A 1 117 ? -29.946 12.311 9.396 1.00 54.56 117 PRO A C 1
ATOM 967 O O . PRO A 1 117 ? -31.154 12.109 9.487 1.00 54.56 117 PRO A O 1
ATOM 970 N N . HIS A 1 118 ? -29.161 11.568 8.612 1.00 58.44 118 HIS A N 1
ATOM 971 C CA . HIS A 1 118 ? -29.637 10.453 7.788 1.00 58.44 118 HIS A CA 1
ATOM 972 C C . HIS A 1 118 ? -29.295 9.069 8.352 1.00 58.44 118 HIS A C 1
ATOM 974 O O . HIS A 1 118 ? -29.477 8.070 7.660 1.00 58.44 118 HIS A O 1
ATOM 980 N N . ILE A 1 119 ? -28.809 8.994 9.593 1.00 64.56 119 ILE A N 1
ATOM 981 C CA . ILE A 1 119 ? -28.492 7.726 10.251 1.00 64.56 119 ILE A CA 1
ATOM 982 C C . ILE A 1 119 ? -29.505 7.448 11.340 1.00 64.56 119 ILE A C 1
ATOM 984 O O . ILE A 1 119 ? -29.839 8.310 12.151 1.00 64.56 119 ILE A O 1
ATOM 988 N N . HIS A 1 120 ? -29.976 6.207 11.361 1.00 70.62 120 HIS A N 1
ATOM 989 C CA . HIS A 1 120 ? -30.846 5.725 12.412 1.00 70.62 120 HIS A CA 1
ATOM 990 C C . HIS A 1 120 ? -30.023 5.131 13.558 1.00 70.62 120 HIS A C 1
ATOM 992 O O . HIS A 1 120 ? -29.203 4.241 13.342 1.00 70.62 120 HIS A O 1
ATOM 998 N N . TYR A 1 121 ? -30.281 5.609 14.773 1.00 78.19 121 TYR A N 1
ATOM 999 C CA . TYR A 1 121 ? -29.654 5.146 16.008 1.00 78.19 121 TYR A CA 1
ATOM 1000 C C . TYR A 1 121 ? -30.737 4.555 16.908 1.00 78.19 121 TYR A C 1
ATOM 1002 O O . TYR A 1 121 ? -31.786 5.179 17.088 1.00 78.19 121 TYR A O 1
ATOM 1010 N N . LEU A 1 122 ? -30.478 3.391 17.508 1.00 87.38 122 LEU A N 1
ATOM 1011 C CA . LEU A 1 122 ? -31.349 2.868 18.563 1.00 87.38 122 LEU A CA 1
ATOM 1012 C C . LEU A 1 122 ? -30.963 3.511 19.896 1.00 87.38 122 LEU A C 1
ATOM 1014 O O . LEU A 1 122 ? -29.787 3.772 20.140 1.00 87.38 122 LEU A O 1
ATOM 1018 N N . ARG A 1 123 ? -31.938 3.780 20.764 1.00 87.19 123 ARG A N 1
ATOM 1019 C CA . ARG A 1 123 ? -31.695 4.323 22.109 1.00 87.19 123 ARG A CA 1
ATOM 1020 C C . ARG A 1 123 ? -32.049 3.276 23.147 1.00 87.19 123 ARG A C 1
ATOM 1022 O O . ARG A 1 123 ? -33.161 2.768 23.117 1.00 87.19 123 ARG A O 1
ATOM 1029 N N . ALA A 1 124 ? -31.142 2.987 24.071 1.00 88.31 124 ALA A N 1
ATOM 1030 C CA . ALA A 1 124 ? -31.316 1.930 25.061 1.00 88.31 124 ALA A CA 1
ATOM 1031 C C . ALA A 1 124 ? -32.611 2.087 25.879 1.00 88.31 124 ALA A C 1
ATOM 1033 O O . ALA A 1 124 ? -33.348 1.115 25.997 1.00 88.31 124 ALA A O 1
ATOM 1034 N N . LYS A 1 125 ? -32.973 3.297 26.335 1.00 87.88 125 LYS A N 1
ATOM 1035 C CA . LYS A 1 125 ? -34.269 3.562 26.999 1.00 87.88 125 LYS A CA 1
ATOM 1036 C C . LYS A 1 125 ? -35.518 3.114 26.238 1.00 87.88 125 LYS A C 1
ATOM 1038 O O . LYS A 1 125 ? -36.538 2.849 26.869 1.00 87.88 125 LYS A O 1
ATOM 1043 N N . ASP A 1 126 ? -35.466 3.064 24.909 1.00 89.88 126 ASP A N 1
ATOM 1044 C CA . ASP A 1 126 ? -36.630 2.740 24.081 1.00 89.88 126 ASP A CA 1
ATOM 1045 C C . ASP A 1 126 ? -36.787 1.215 23.901 1.00 89.88 126 ASP A C 1
ATOM 1047 O O . ASP A 1 126 ? -37.801 0.755 23.376 1.00 89.88 126 ASP A O 1
ATOM 1051 N N . TYR A 1 127 ? -35.809 0.417 24.356 1.00 92.38 127 TYR A N 1
ATOM 1052 C CA . TYR A 1 127 ? -35.773 -1.033 24.172 1.00 92.38 127 TYR A CA 1
ATOM 1053 C C . TYR A 1 127 ? -35.385 -1.758 25.464 1.00 92.38 127 TYR A C 1
ATOM 1055 O O . TYR A 1 127 ? -34.365 -1.470 26.091 1.00 92.38 127 TYR A O 1
ATOM 1063 N N . SER A 1 128 ? -36.138 -2.798 25.831 1.00 95.06 128 SER A N 1
ATOM 1064 C CA . SER A 1 128 ? -35.597 -3.781 26.775 1.00 95.06 128 SER A CA 1
ATOM 1065 C C . SER A 1 128 ? -34.407 -4.517 26.131 1.00 95.06 128 SER A C 1
ATOM 1067 O O . SER A 1 128 ? -34.346 -4.598 24.900 1.00 95.06 128 SER A O 1
ATOM 1069 N N . PRO A 1 129 ? -33.483 -5.100 26.917 1.00 95.81 129 PRO A N 1
ATOM 1070 C CA . PRO A 1 129 ? -32.382 -5.900 26.373 1.00 95.81 129 PRO A CA 1
ATOM 1071 C C . PRO A 1 129 ? -32.833 -6.995 25.394 1.00 95.81 129 PRO A C 1
ATOM 1073 O O . PRO A 1 129 ? -32.165 -7.282 24.403 1.00 95.81 129 PRO A O 1
ATOM 1076 N N . GLU A 1 130 ? -33.988 -7.604 25.658 1.00 96.56 130 GLU A N 1
ATOM 1077 C CA . GLU A 1 130 ? -34.582 -8.647 24.824 1.00 96.56 130 GLU A CA 1
ATOM 1078 C C . GLU A 1 130 ? -35.098 -8.076 23.494 1.00 96.56 130 GLU A C 1
ATOM 1080 O O . GLU A 1 130 ? -34.793 -8.623 22.437 1.00 96.56 130 GLU A O 1
ATOM 1085 N N . LEU A 1 131 ? -35.801 -6.938 23.530 1.00 95.31 131 LEU A N 1
ATOM 1086 C CA . LEU A 1 131 ? -36.278 -6.261 22.320 1.00 95.31 131 LEU A CA 1
ATOM 1087 C C . LEU A 1 131 ? -35.120 -5.735 21.464 1.00 95.31 131 LEU A C 1
ATOM 1089 O O . LEU A 1 131 ? -35.169 -5.823 20.239 1.00 95.31 131 LEU A O 1
ATOM 1093 N N . LEU A 1 132 ? -34.059 -5.218 22.089 1.00 95.62 132 LEU A N 1
ATOM 1094 C CA . LEU A 1 132 ? -32.861 -4.788 21.370 1.00 95.62 132 LEU A CA 1
ATOM 1095 C C . LEU A 1 132 ? -32.184 -5.975 20.669 1.00 95.62 132 LEU A C 1
ATOM 1097 O O . LEU A 1 132 ? -31.792 -5.864 19.507 1.00 95.62 132 LEU A O 1
ATOM 1101 N N . ALA A 1 133 ? -32.098 -7.126 21.337 1.00 96.12 133 ALA A N 1
ATOM 1102 C CA . ALA A 1 133 ? -31.560 -8.343 20.740 1.00 96.12 133 ALA A CA 1
ATOM 1103 C C . ALA A 1 133 ? -32.374 -8.820 19.527 1.00 96.12 133 ALA A C 1
ATOM 1105 O O . ALA A 1 133 ? -31.788 -9.250 18.533 1.00 96.12 133 ALA A O 1
ATOM 1106 N N . GLU A 1 134 ? -33.703 -8.693 19.558 1.00 95.62 134 GLU A N 1
ATOM 1107 C CA . GLU A 1 134 ? -34.558 -8.989 18.400 1.00 95.62 134 GLU A CA 1
ATOM 1108 C C . GLU A 1 134 ? -34.253 -8.071 17.205 1.00 95.62 134 GLU A C 1
ATOM 1110 O O . GLU A 1 134 ? -34.162 -8.553 16.072 1.00 95.62 134 GLU A O 1
ATOM 1115 N N . GLN A 1 135 ? -34.026 -6.772 17.444 1.00 95.12 135 GLN A N 1
ATOM 1116 C CA . GLN A 1 135 ? -33.632 -5.831 16.386 1.00 95.12 135 GLN A CA 1
ATOM 1117 C C . GLN A 1 135 ? -32.273 -6.202 15.777 1.00 95.12 135 GLN A C 1
ATOM 1119 O O . GLN A 1 135 ? -32.125 -6.238 14.553 1.00 95.12 135 GLN A O 1
ATOM 1124 N N . LEU A 1 136 ? -31.284 -6.519 16.617 1.00 94.31 136 LEU A N 1
ATOM 1125 C CA . LEU A 1 136 ? -29.950 -6.921 16.165 1.00 94.31 136 LEU A CA 1
ATOM 1126 C C . LEU A 1 136 ? -29.997 -8.240 15.381 1.00 94.31 136 LEU A C 1
ATOM 1128 O O . LEU A 1 136 ? -29.395 -8.345 14.312 1.00 94.31 136 LEU A O 1
ATOM 1132 N N . HIS A 1 137 ? -30.777 -9.216 15.850 1.00 95.00 137 HIS A N 1
ATOM 1133 C CA . HIS A 1 137 ? -31.006 -10.471 15.138 1.00 95.00 137 HIS A CA 1
ATOM 1134 C C . HIS A 1 137 ? -31.634 -10.235 13.762 1.00 95.00 137 HIS A C 1
ATOM 1136 O O . HIS A 1 137 ? -31.132 -10.759 12.770 1.00 95.00 137 HIS A O 1
ATOM 1142 N N . ALA A 1 138 ? -32.662 -9.390 13.655 1.00 93.56 138 ALA A N 1
ATOM 1143 C CA . ALA A 1 138 ? -33.259 -9.053 12.363 1.00 93.56 138 ALA A CA 1
ATOM 1144 C C . ALA A 1 138 ? -32.234 -8.456 11.378 1.00 93.56 138 ALA A C 1
ATOM 1146 O O . ALA A 1 138 ? -32.234 -8.818 10.198 1.00 93.56 138 ALA A O 1
ATOM 1147 N N . ARG A 1 139 ? -31.318 -7.602 11.861 1.00 91.00 139 ARG A N 1
ATOM 1148 C CA . ARG A 1 139 ? -30.241 -7.022 11.039 1.00 91.00 139 ARG A CA 1
ATOM 1149 C C . ARG A 1 139 ? -29.254 -8.080 10.564 1.00 91.00 139 ARG A C 1
ATOM 1151 O O . ARG A 1 139 ? -28.954 -8.116 9.374 1.00 91.00 139 ARG A O 1
ATOM 1158 N N . VAL A 1 140 ? -28.815 -8.984 11.441 1.00 91.81 140 VAL A N 1
ATOM 1159 C CA . VAL A 1 140 ? -27.945 -10.110 11.053 1.00 91.81 140 VAL A CA 1
ATOM 1160 C C . VAL A 1 140 ? -28.616 -10.975 9.987 1.00 91.81 140 VAL A C 1
ATOM 1162 O O . VAL A 1 140 ? -28.007 -11.241 8.955 1.00 91.81 140 VAL A O 1
ATOM 1165 N N . ARG A 1 141 ? -29.888 -11.349 10.167 1.00 91.81 141 ARG A N 1
ATOM 1166 C CA . ARG A 1 141 ? -30.618 -12.174 9.186 1.00 91.81 141 ARG A CA 1
ATOM 1167 C C . ARG A 1 141 ? -30.751 -11.478 7.834 1.00 91.81 141 ARG A C 1
ATOM 1169 O O . ARG A 1 141 ? -30.624 -12.118 6.793 1.00 91.81 141 ARG A O 1
ATOM 1176 N N . GLN A 1 142 ? -30.972 -10.165 7.830 1.00 88.75 142 GLN A N 1
ATOM 1177 C CA . GLN A 1 142 ? -30.975 -9.378 6.599 1.00 88.75 142 GLN A CA 1
ATOM 1178 C C . GLN A 1 142 ? -29.604 -9.419 5.904 1.00 88.75 142 GLN A C 1
ATOM 1180 O O . GLN A 1 142 ? -29.551 -9.645 4.697 1.00 88.75 142 GLN A O 1
ATOM 1185 N N . ALA A 1 143 ? -28.518 -9.248 6.662 1.00 85.94 143 ALA A N 1
ATOM 1186 C CA . ALA A 1 143 ? -27.139 -9.308 6.174 1.00 85.94 143 ALA A CA 1
ATOM 1187 C C . ALA A 1 143 ? -26.797 -10.668 5.554 1.00 85.94 143 ALA A C 1
ATOM 1189 O O . ALA A 1 143 ? -26.178 -10.741 4.493 1.00 85.94 143 ALA A O 1
ATOM 1190 N N . GLU A 1 144 ? -27.225 -11.751 6.210 1.00 86.62 144 GLU A N 1
ATOM 1191 C CA . GLU A 1 144 ? -27.071 -13.121 5.719 1.00 86.62 144 GLU A CA 1
ATOM 1192 C C . GLU A 1 144 ? -27.773 -13.313 4.375 1.00 86.62 144 GLU A C 1
ATOM 1194 O O . GLU A 1 144 ? -27.173 -13.846 3.442 1.00 86.62 144 GLU A O 1
ATOM 1199 N N . ASN A 1 145 ? -29.008 -12.821 4.248 1.00 86.06 145 ASN A N 1
ATOM 1200 C CA . ASN A 1 145 ? -29.801 -12.953 3.025 1.00 86.06 145 ASN A CA 1
ATOM 1201 C C . ASN A 1 145 ? -29.181 -12.227 1.823 1.00 86.06 145 ASN A C 1
ATOM 1203 O O . ASN A 1 145 ? -29.341 -12.681 0.692 1.00 86.06 145 ASN A O 1
ATOM 1207 N N . ILE A 1 146 ? -28.480 -11.113 2.052 1.00 86.69 146 ILE A N 1
ATOM 1208 C CA . ILE A 1 146 ? -27.798 -10.348 0.993 1.00 86.69 146 ILE A CA 1
ATOM 1209 C C . ILE A 1 146 ? -26.329 -10.753 0.806 1.00 86.69 146 ILE A C 1
ATOM 1211 O O . ILE A 1 146 ? -25.629 -10.147 -0.001 1.00 86.69 146 ILE A O 1
ATOM 1215 N N . GLY A 1 147 ? -25.846 -11.764 1.537 1.00 83.88 147 GLY A N 1
ATOM 1216 C CA . GLY A 1 147 ? -24.480 -12.271 1.405 1.00 83.88 147 GLY A CA 1
ATOM 1217 C C . GLY A 1 147 ? -23.391 -11.336 1.943 1.00 83.88 147 GLY A C 1
ATOM 1218 O O . GLY A 1 147 ? -22.247 -11.434 1.498 1.00 83.88 147 GLY A O 1
ATOM 1219 N N . GLN A 1 148 ? -23.712 -10.444 2.889 1.00 82.06 148 GLN A N 1
ATOM 1220 C CA . GLN A 1 148 ? -22.718 -9.579 3.533 1.00 82.06 148 GLN A CA 1
ATOM 1221 C C . GLN A 1 148 ? -21.654 -10.440 4.232 1.00 82.06 148 GLN A C 1
ATOM 1223 O O . GLN A 1 148 ? -21.983 -11.332 5.021 1.00 82.06 148 GLN A O 1
ATOM 1228 N N . GLN A 1 149 ? -20.382 -10.172 3.934 1.00 84.00 149 GLN A N 1
ATOM 1229 C CA . GLN A 1 149 ? -19.246 -10.861 4.543 1.00 84.00 149 GLN A CA 1
ATOM 1230 C C . GLN A 1 149 ? -18.906 -10.255 5.905 1.00 84.00 149 GLN A C 1
ATOM 1232 O O . GLN A 1 149 ? -19.112 -9.063 6.137 1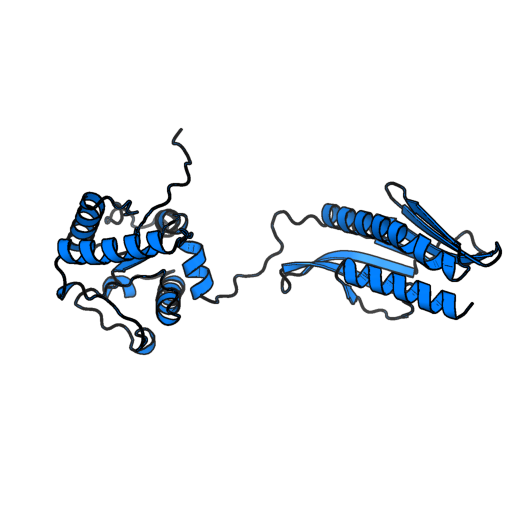.00 84.00 149 GLN A O 1
ATOM 1237 N N . ALA A 1 150 ? -18.376 -11.089 6.799 1.00 83.44 150 ALA A N 1
ATOM 1238 C CA . ALA A 1 150 ? -17.788 -10.604 8.037 1.00 83.44 150 ALA A CA 1
ATOM 1239 C C . ALA A 1 150 ? -16.478 -9.864 7.740 1.00 83.44 150 ALA A C 1
ATOM 1241 O O . ALA A 1 150 ? -15.727 -10.271 6.851 1.00 83.44 150 ALA A O 1
ATOM 1242 N N . ARG A 1 151 ? -16.209 -8.794 8.483 1.00 80.88 151 ARG A N 1
ATOM 1243 C CA . ARG A 1 151 ? -15.007 -7.969 8.339 1.00 80.88 151 ARG A CA 1
ATOM 1244 C C . ARG A 1 151 ? -14.265 -7.916 9.661 1.00 80.88 151 ARG A C 1
ATOM 1246 O O . ARG A 1 151 ? -14.842 -8.184 10.714 1.00 80.88 151 ARG A O 1
ATOM 1253 N N . GLU A 1 152 ? -12.983 -7.602 9.619 1.00 80.00 152 GLU A N 1
ATOM 1254 C CA . GLU A 1 152 ? -12.249 -7.333 10.848 1.00 80.00 152 GLU A CA 1
ATOM 1255 C C . GLU A 1 152 ? -12.704 -5.974 11.406 1.00 80.00 152 GLU A C 1
ATOM 1257 O O . GLU A 1 152 ? -12.808 -4.994 10.663 1.00 80.00 152 GLU A O 1
ATOM 1262 N N . VAL A 1 153 ? -13.034 -5.895 12.701 1.00 71.50 153 VAL A N 1
ATOM 1263 C CA . VAL A 1 153 ? -13.494 -4.625 13.303 1.00 71.50 153 VAL A CA 1
ATOM 1264 C C . VAL A 1 153 ? -12.423 -3.543 13.140 1.00 71.50 153 VAL A C 1
ATOM 1266 O O . VAL A 1 153 ? -12.759 -2.394 12.856 1.00 71.50 153 VAL A O 1
ATOM 1269 N N . GLY A 1 154 ? -11.143 -3.918 13.249 1.00 68.62 154 GLY A N 1
ATOM 1270 C CA . GLY A 1 154 ? -10.010 -3.029 12.997 1.00 68.62 154 GLY A CA 1
ATOM 1271 C C . GLY A 1 154 ? -10.004 -2.415 11.593 1.00 68.62 154 GLY A C 1
ATOM 1272 O O . GLY A 1 154 ? -9.807 -1.210 11.476 1.00 68.62 154 GLY A O 1
ATOM 1273 N N . GLU A 1 155 ? -10.285 -3.193 10.542 1.00 70.75 155 GLU A N 1
ATOM 1274 C CA . GLU A 1 155 ? -10.330 -2.695 9.155 1.00 70.75 155 GLU A CA 1
ATOM 1275 C C . GLU A 1 155 ? -11.439 -1.655 8.959 1.00 70.75 155 GLU A C 1
ATOM 1277 O O . GLU A 1 155 ? -11.211 -0.606 8.363 1.00 70.75 155 GLU A O 1
ATOM 1282 N N . VAL A 1 156 ? -12.635 -1.906 9.502 1.00 69.44 156 VAL A N 1
ATOM 1283 C CA . VAL A 1 156 ? -13.771 -0.973 9.379 1.00 69.44 156 VAL A CA 1
ATOM 1284 C C . VAL A 1 156 ? -13.488 0.345 10.094 1.00 69.44 156 VAL A C 1
ATOM 1286 O O . VAL A 1 156 ? -13.801 1.422 9.596 1.00 69.44 156 VAL A O 1
ATOM 1289 N N . VAL A 1 157 ? -12.865 0.261 11.265 1.00 64.56 157 VAL A N 1
ATOM 1290 C CA . VAL A 1 157 ? -12.419 1.421 12.041 1.00 64.56 157 VAL A CA 1
ATOM 1291 C C . VAL A 1 157 ? -11.330 2.188 11.282 1.00 64.56 157 VAL A C 1
ATOM 1293 O O . VAL A 1 157 ? -11.371 3.414 11.223 1.00 64.56 157 VAL A O 1
ATOM 1296 N N . GLN A 1 158 ? -10.375 1.491 10.664 1.00 63.28 158 GLN A N 1
ATOM 1297 C CA . GLN A 1 158 ? -9.314 2.109 9.865 1.00 63.28 158 GLN A CA 1
ATOM 1298 C C . GLN A 1 158 ? -9.848 2.823 8.618 1.00 63.28 158 GLN A C 1
ATOM 1300 O O . GLN A 1 158 ? -9.466 3.967 8.372 1.00 63.28 158 GLN A O 1
ATOM 1305 N N . GLU A 1 159 ? -10.750 2.191 7.863 1.00 64.94 159 GLU A N 1
ATOM 1306 C CA . GLU A 1 159 ? -11.406 2.811 6.703 1.00 64.94 159 GLU A CA 1
ATOM 1307 C C . GLU A 1 159 ? -12.150 4.083 7.100 1.00 64.94 159 GLU A C 1
ATOM 1309 O O . GLU A 1 159 ? -11.990 5.136 6.479 1.00 64.94 159 GLU A O 1
ATOM 1314 N N . ALA A 1 160 ? -12.910 4.006 8.188 1.00 60.03 160 ALA A N 1
ATOM 1315 C CA . ALA A 1 160 ? -13.687 5.124 8.676 1.00 60.03 160 ALA A CA 1
ATOM 1316 C C . ALA A 1 160 ? -12.834 6.291 9.180 1.00 60.03 160 ALA A C 1
ATOM 1318 O O . ALA A 1 160 ? -13.256 7.443 9.105 1.00 60.03 160 ALA A O 1
ATOM 1319 N N . LEU A 1 161 ? -11.629 6.019 9.682 1.00 53.97 161 LEU A N 1
ATOM 1320 C CA . LEU A 1 161 ? -10.732 7.059 10.169 1.00 53.97 161 LEU A CA 1
ATOM 1321 C C . LEU A 1 161 ? -10.218 7.978 9.075 1.00 53.97 161 LEU A C 1
ATOM 1323 O O . LEU A 1 161 ? -9.907 9.128 9.381 1.00 53.97 161 LEU A O 1
ATOM 1327 N N . ASN A 1 162 ? -10.052 7.497 7.836 1.00 54.59 162 ASN A N 1
ATOM 1328 C CA . ASN A 1 162 ? -9.251 8.200 6.822 1.00 54.59 162 ASN A CA 1
ATOM 1329 C C . ASN A 1 162 ? -7.915 8.747 7.389 1.00 54.59 162 ASN A C 1
ATOM 1331 O O . ASN A 1 162 ? -7.332 9.698 6.857 1.00 54.59 162 ASN A O 1
ATOM 1335 N N . LEU A 1 163 ? -7.418 8.174 8.492 1.00 43.41 163 LEU A N 1
ATOM 1336 C CA . LEU A 1 163 ? -6.155 8.560 9.084 1.00 43.41 163 LEU A CA 1
ATOM 1337 C C . LEU A 1 163 ? -5.102 7.865 8.249 1.00 43.41 163 LEU A C 1
ATOM 1339 O O . LEU A 1 163 ? -5.002 6.639 8.242 1.00 43.41 163 LEU A O 1
ATOM 1343 N N . ARG A 1 164 ? -4.328 8.667 7.515 1.00 38.47 164 ARG A N 1
ATOM 1344 C CA . ARG A 1 164 ? -3.102 8.191 6.887 1.00 38.47 164 ARG A CA 1
ATOM 1345 C C . ARG A 1 164 ? -2.243 7.580 7.990 1.00 38.47 164 ARG A C 1
ATOM 1347 O O . ARG A 1 164 ? -1.645 8.309 8.780 1.00 38.47 164 ARG A O 1
ATOM 1354 N N . LEU A 1 165 ? -2.183 6.253 8.036 1.00 44.72 165 LEU A N 1
ATOM 1355 C CA . LEU A 1 165 ? -1.113 5.573 8.747 1.00 44.72 165 LEU A CA 1
ATOM 1356 C C . LEU A 1 165 ? 0.213 6.062 8.152 1.00 44.72 165 LEU A C 1
ATOM 1358 O O . LEU A 1 165 ? 0.251 6.413 6.964 1.00 44.72 165 LEU A O 1
ATOM 1362 N N . PRO A 1 166 ? 1.304 6.112 8.935 1.00 40.91 166 PRO A N 1
ATOM 1363 C CA . PRO A 1 166 ? 2.620 6.300 8.361 1.00 40.91 166 PRO A CA 1
ATOM 1364 C C . PRO A 1 166 ? 2.804 5.183 7.345 1.00 40.91 166 PRO A C 1
ATOM 1366 O O . PRO A 1 166 ? 2.949 4.016 7.712 1.00 40.91 166 PRO A O 1
ATOM 1369 N N . LYS A 1 167 ? 2.745 5.534 6.064 1.00 54.34 167 LYS A N 1
ATOM 1370 C CA . LYS A 1 167 ? 3.179 4.621 5.031 1.00 54.34 167 LYS A CA 1
ATOM 1371 C C . LYS A 1 167 ? 4.651 4.379 5.349 1.00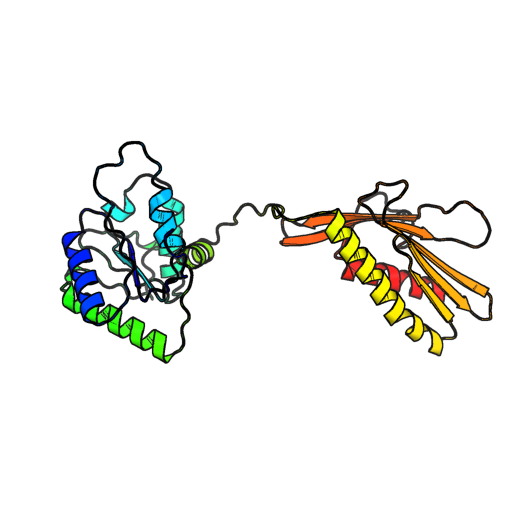 54.34 167 LYS A C 1
ATOM 1373 O O . LYS A 1 167 ? 5.433 5.315 5.526 1.00 54.34 167 LYS A O 1
ATOM 1378 N N . VAL A 1 168 ? 5.004 3.129 5.572 1.00 59.72 168 VAL A N 1
ATOM 1379 C CA . VAL A 1 168 ? 6.372 2.714 5.862 1.00 59.72 168 VAL A CA 1
ATOM 1380 C C . VAL A 1 168 ? 6.745 1.666 4.841 1.00 59.72 168 VAL A C 1
ATOM 1382 O O . VAL A 1 168 ? 5.885 0.990 4.284 1.00 59.72 168 VAL A O 1
ATOM 1385 N N . VAL A 1 169 ? 8.040 1.539 4.581 1.00 67.44 169 VAL A N 1
ATOM 1386 C CA . VAL A 1 169 ? 8.538 0.431 3.773 1.00 67.44 169 VAL A CA 1
ATOM 1387 C C . VAL A 1 169 ? 8.116 -0.879 4.460 1.00 67.44 169 VAL A C 1
ATOM 1389 O O . VAL A 1 169 ? 8.404 -1.022 5.654 1.00 67.44 169 VAL A O 1
ATOM 1392 N N . PRO A 1 170 ? 7.434 -1.808 3.762 1.00 73.75 170 PRO A N 1
ATOM 1393 C CA . PRO A 1 170 ? 7.049 -3.095 4.327 1.00 73.75 170 PRO A CA 1
ATOM 1394 C C . PRO A 1 170 ? 8.252 -3.812 4.945 1.00 73.75 170 PRO A C 1
ATOM 1396 O O . PRO A 1 170 ? 9.359 -3.757 4.407 1.00 73.75 170 PRO A O 1
ATOM 1399 N N . GLY A 1 171 ? 8.055 -4.473 6.089 1.00 73.25 171 GLY A N 1
ATOM 1400 C CA . GLY A 1 171 ? 9.145 -5.140 6.815 1.00 73.25 171 GLY A CA 1
ATOM 1401 C C . GLY A 1 171 ? 9.789 -6.301 6.045 1.00 73.25 171 GLY A C 1
ATOM 1402 O O . GLY A 1 171 ? 10.901 -6.710 6.369 1.00 73.25 171 GLY A O 1
ATOM 1403 N N . ASP A 1 172 ? 9.099 -6.806 5.028 1.00 75.00 172 ASP A N 1
ATOM 1404 C CA . ASP A 1 172 ? 9.515 -7.850 4.095 1.00 75.00 172 ASP A CA 1
ATOM 1405 C C . ASP A 1 172 ? 10.024 -7.300 2.748 1.00 75.00 172 ASP A C 1
ATOM 1407 O O . ASP A 1 172 ? 10.447 -8.077 1.894 1.00 75.00 172 ASP A O 1
ATOM 1411 N N . PHE A 1 173 ? 10.051 -5.977 2.541 1.00 85.12 173 PHE A N 1
ATOM 1412 C CA . PHE A 1 173 ? 10.593 -5.405 1.311 1.00 85.12 173 PHE A CA 1
ATOM 1413 C C . PHE A 1 173 ? 12.111 -5.617 1.224 1.00 85.12 173 PHE A C 1
ATOM 1415 O O . PHE A 1 173 ? 12.899 -5.028 1.970 1.00 85.12 173 PHE A O 1
ATOM 1422 N N . SER A 1 174 ? 12.533 -6.409 0.239 1.00 88.88 174 SER A N 1
ATOM 1423 C CA . SER A 1 174 ? 13.937 -6.655 -0.076 1.00 88.88 174 SER A CA 1
ATOM 1424 C C . SER A 1 174 ? 14.313 -6.023 -1.411 1.00 88.88 174 SER A C 1
ATOM 1426 O O . SER A 1 174 ? 13.805 -6.397 -2.467 1.00 88.88 174 SER A O 1
ATOM 1428 N N . LYS A 1 175 ? 15.287 -5.104 -1.386 1.00 91.31 175 LYS A N 1
ATOM 1429 C CA . LYS A 1 175 ? 15.838 -4.496 -2.609 1.00 91.31 175 LYS A CA 1
ATOM 1430 C C . LYS A 1 175 ? 16.404 -5.535 -3.573 1.00 91.31 175 LYS A C 1
ATOM 1432 O O . LYS A 1 175 ? 16.291 -5.357 -4.775 1.00 91.31 175 LYS A O 1
ATOM 1437 N N . TYR A 1 176 ? 17.011 -6.607 -3.069 1.00 92.31 176 TYR A N 1
ATOM 1438 C CA . TYR A 1 176 ? 17.623 -7.634 -3.914 1.00 92.31 176 TYR A CA 1
ATOM 1439 C C . TYR A 1 176 ? 16.582 -8.547 -4.561 1.00 92.31 176 TYR A C 1
ATOM 1441 O O . TYR A 1 176 ? 16.743 -8.929 -5.719 1.00 92.31 176 TYR A O 1
ATOM 1449 N N . GLU A 1 177 ? 15.505 -8.866 -3.838 1.00 91.75 177 GLU A N 1
ATOM 1450 C CA . GLU A 1 177 ? 14.389 -9.628 -4.405 1.00 91.75 177 GLU A CA 1
ATOM 1451 C C . GLU A 1 177 ? 13.657 -8.797 -5.457 1.00 91.75 177 GLU A C 1
ATOM 1453 O O . GLU A 1 177 ? 13.438 -9.279 -6.567 1.00 91.75 177 GLU A O 1
ATOM 1458 N N . GLU A 1 178 ? 13.393 -7.517 -5.177 1.00 93.75 178 GLU A N 1
ATOM 1459 C CA . GLU A 1 178 ? 12.799 -6.616 -6.166 1.00 93.75 178 GLU A CA 1
ATOM 1460 C C . GLU A 1 178 ? 13.724 -6.421 -7.379 1.00 93.75 178 GLU A C 1
ATOM 1462 O O . GLU A 1 178 ? 13.276 -6.467 -8.522 1.00 93.75 178 GLU A O 1
ATOM 1467 N N . LEU A 1 179 ? 15.041 -6.290 -7.173 1.00 94.62 179 LEU A N 1
ATOM 1468 C CA . LEU A 1 179 ? 16.015 -6.213 -8.267 1.00 94.62 179 LEU A CA 1
ATOM 1469 C C . LEU A 1 179 ? 15.941 -7.449 -9.177 1.00 94.62 179 LEU A C 1
ATOM 1471 O O . LEU A 1 179 ? 16.006 -7.321 -10.403 1.00 94.62 179 LEU A O 1
ATOM 1475 N N . GLN A 1 180 ? 15.791 -8.637 -8.584 1.00 94.38 180 GLN A N 1
ATOM 1476 C CA . GLN A 1 180 ? 15.622 -9.892 -9.311 1.00 94.38 180 GLN A CA 1
ATOM 1477 C C . GLN A 1 180 ? 14.304 -9.907 -10.101 1.00 94.38 180 GLN A C 1
ATOM 1479 O O . GLN A 1 180 ? 14.319 -10.251 -11.284 1.00 94.38 180 GLN A O 1
ATOM 1484 N N . VAL A 1 181 ? 13.195 -9.466 -9.494 1.00 94.69 181 VAL A N 1
ATOM 1485 C CA . VAL A 1 181 ? 11.886 -9.328 -10.161 1.00 94.69 181 VAL A CA 1
ATOM 1486 C C . VAL A 1 181 ? 11.983 -8.408 -11.380 1.00 94.69 181 VAL A C 1
ATOM 1488 O O . VAL A 1 181 ? 11.534 -8.773 -12.470 1.00 94.69 181 VAL A O 1
ATOM 1491 N N . VAL A 1 182 ? 12.611 -7.239 -11.235 1.00 96.81 182 VAL A N 1
ATOM 1492 C CA . VAL A 1 182 ? 12.788 -6.267 -12.327 1.00 96.81 182 VAL A CA 1
ATOM 1493 C C . VAL A 1 182 ? 13.668 -6.836 -13.441 1.00 96.81 182 VAL A C 1
ATOM 1495 O O . VAL A 1 182 ? 13.322 -6.727 -14.620 1.00 96.81 182 VAL A O 1
ATOM 1498 N N . PHE A 1 183 ? 14.788 -7.472 -13.090 1.00 96.50 183 PHE A N 1
ATOM 1499 C CA . PHE A 1 183 ? 15.692 -8.092 -14.060 1.00 96.50 183 PHE A CA 1
ATOM 1500 C C . PHE A 1 183 ? 14.984 -9.187 -14.872 1.00 96.50 183 PHE A C 1
ATOM 1502 O O . PHE A 1 183 ? 15.077 -9.227 -16.103 1.00 96.50 183 PHE A O 1
ATOM 1509 N N . ASP A 1 184 ? 14.223 -10.047 -14.198 1.00 96.31 184 ASP A N 1
ATOM 1510 C CA . ASP A 1 184 ? 13.495 -11.139 -14.838 1.00 96.31 184 ASP A CA 1
ATOM 1511 C C . ASP A 1 184 ? 12.356 -10.631 -15.725 1.00 96.31 184 ASP A C 1
ATOM 1513 O O . ASP A 1 184 ? 12.144 -11.155 -16.829 1.00 96.31 184 ASP A O 1
ATOM 1517 N N . TYR A 1 185 ? 11.678 -9.569 -15.281 1.00 97.75 185 TYR A N 1
ATOM 1518 C CA . TYR A 1 185 ? 10.684 -8.850 -16.066 1.00 97.75 185 TYR A CA 1
ATOM 1519 C C . TYR A 1 185 ? 11.301 -8.288 -17.355 1.00 97.75 185 TYR A C 1
ATOM 1521 O O . TYR A 1 185 ? 10.820 -8.615 -18.441 1.00 97.75 185 TYR A O 1
ATOM 1529 N N . PHE A 1 186 ? 12.410 -7.540 -17.279 1.00 97.81 186 PHE A N 1
ATOM 1530 C CA . PHE A 1 186 ? 13.081 -6.985 -18.466 1.00 97.81 186 PHE A CA 1
ATOM 1531 C C . PHE A 1 186 ? 13.490 -8.067 -19.455 1.00 97.81 186 PHE A C 1
ATOM 1533 O O . PHE A 1 186 ? 13.198 -7.951 -20.644 1.00 97.81 186 PHE A O 1
ATOM 1540 N N . GLY A 1 187 ? 14.123 -9.140 -18.976 1.00 96.75 187 GLY A N 1
ATOM 1541 C CA . GLY A 1 187 ? 14.527 -10.248 -19.836 1.00 96.75 187 GLY A CA 1
ATOM 1542 C C . GLY A 1 187 ? 13.348 -10.830 -20.619 1.00 96.75 187 GLY A C 1
ATOM 1543 O O . GLY A 1 187 ? 13.444 -11.016 -21.832 1.00 96.75 187 GLY A O 1
ATOM 1544 N N . SER A 1 188 ? 12.224 -11.053 -19.937 1.00 97.31 188 SER A N 1
ATOM 1545 C CA . SER A 1 188 ? 11.010 -11.625 -20.534 1.00 97.31 188 SER A CA 1
ATOM 1546 C C . SER A 1 188 ? 10.340 -10.665 -21.525 1.00 97.31 188 SER A C 1
ATOM 1548 O O . SER A 1 188 ? 9.929 -11.077 -22.614 1.00 97.31 188 SER A O 1
ATOM 1550 N N . GLN A 1 189 ? 10.272 -9.373 -21.190 1.00 97.88 189 GLN A N 1
ATOM 1551 C CA . GLN A 1 189 ? 9.691 -8.357 -22.068 1.00 97.88 189 GLN A CA 1
ATOM 1552 C C . GLN A 1 189 ? 10.538 -8.136 -23.328 1.00 97.88 189 GLN A C 1
ATOM 1554 O O . GLN A 1 189 ? 9.993 -8.125 -24.430 1.00 97.88 189 GLN A O 1
ATOM 1559 N N . PHE A 1 190 ? 11.870 -8.066 -23.214 1.00 98.06 190 PHE A N 1
ATOM 1560 C CA . PHE A 1 190 ? 12.748 -7.962 -24.386 1.00 98.06 190 PHE A CA 1
ATOM 1561 C C . PHE A 1 190 ? 12.655 -9.194 -25.289 1.00 98.06 190 PHE A C 1
ATOM 1563 O O . PHE A 1 190 ? 12.599 -9.043 -26.508 1.00 98.06 190 PHE A O 1
ATOM 1570 N N . GLN A 1 191 ? 12.597 -10.404 -24.725 1.00 97.25 191 GLN A N 1
ATOM 1571 C CA . GLN A 1 191 ? 12.392 -11.629 -25.508 1.00 97.25 191 GLN A CA 1
ATOM 1572 C C . GLN A 1 191 ? 11.053 -11.616 -26.259 1.00 97.25 191 GLN A C 1
ATOM 1574 O O . GLN A 1 191 ? 10.993 -12.042 -27.412 1.00 97.25 191 GLN A O 1
ATOM 1579 N N . THR A 1 192 ? 10.002 -11.082 -25.631 1.00 97.38 192 THR A N 1
ATOM 1580 C CA . THR A 1 192 ? 8.669 -10.942 -26.236 1.00 97.38 192 THR A CA 1
ATOM 1581 C C . THR A 1 192 ? 8.645 -9.875 -27.335 1.00 97.38 192 THR A C 1
ATOM 1583 O O . THR A 1 192 ? 8.041 -10.083 -28.386 1.00 97.38 192 THR A O 1
ATOM 1586 N N . ALA A 1 193 ? 9.331 -8.749 -27.128 1.00 95.88 193 ALA A N 1
ATOM 1587 C CA . ALA A 1 193 ? 9.339 -7.617 -28.052 1.00 95.88 193 ALA A CA 1
ATOM 1588 C C . ALA A 1 193 ? 10.295 -7.808 -29.247 1.00 95.88 193 ALA A C 1
ATOM 1590 O O . ALA A 1 193 ? 10.008 -7.346 -30.351 1.00 95.88 193 ALA A O 1
ATOM 1591 N N . ALA A 1 194 ? 11.407 -8.528 -29.070 1.00 96.19 194 ALA A N 1
ATOM 1592 C CA . ALA A 1 194 ? 12.417 -8.776 -30.103 1.00 96.19 194 ALA A CA 1
ATOM 1593 C C . ALA A 1 194 ? 11.864 -9.226 -31.477 1.00 96.19 194 ALA A C 1
ATOM 1595 O O . ALA A 1 194 ? 12.248 -8.623 -32.487 1.00 96.19 194 ALA A O 1
ATOM 1596 N N . PRO A 1 195 ? 10.961 -10.226 -31.583 1.00 97.00 195 PRO A N 1
ATOM 1597 C CA . PRO A 1 195 ? 10.435 -10.660 -32.879 1.00 97.00 195 PRO A CA 1
ATOM 1598 C C . PRO A 1 195 ? 9.579 -9.600 -33.590 1.00 97.00 195 PRO A C 1
ATOM 1600 O O . PRO A 1 195 ? 9.451 -9.663 -34.815 1.00 97.00 195 PRO A O 1
ATOM 1603 N N . LEU A 1 196 ? 9.037 -8.609 -32.872 1.00 96.00 196 LEU A N 1
ATOM 1604 C CA . LEU A 1 196 ? 8.181 -7.559 -33.442 1.00 96.00 196 LEU A CA 1
ATOM 1605 C C . LEU A 1 196 ? 8.941 -6.613 -34.382 1.00 96.00 196 LEU A C 1
ATOM 1607 O O . LEU A 1 196 ? 8.334 -5.974 -35.240 1.00 96.00 196 LEU A O 1
ATOM 1611 N N . LEU A 1 197 ? 10.271 -6.554 -34.271 1.00 95.69 197 LEU A N 1
ATOM 1612 C CA . LEU A 1 197 ? 11.124 -5.740 -35.140 1.00 95.69 197 LEU A CA 1
ATOM 1613 C C . LEU A 1 197 ? 11.399 -6.400 -36.506 1.00 95.69 197 LEU A C 1
ATOM 1615 O O . LEU A 1 197 ? 11.739 -5.717 -37.477 1.00 95.69 197 LEU A O 1
ATOM 1619 N N . ARG A 1 198 ? 11.189 -7.720 -36.622 1.00 95.69 198 ARG A N 1
ATOM 1620 C CA . ARG A 1 198 ? 11.523 -8.502 -37.823 1.00 95.69 198 ARG A CA 1
ATOM 1621 C C . ARG A 1 198 ? 10.774 -8.061 -39.086 1.00 95.69 198 ARG A C 1
ATOM 1623 O O . ARG A 1 198 ? 11.434 -7.914 -40.116 1.00 95.69 198 ARG A O 1
ATOM 1630 N N . PRO A 1 199 ? 9.455 -7.777 -39.056 1.00 96.31 199 PRO A N 1
ATOM 1631 C CA . PRO A 1 199 ? 8.734 -7.255 -40.221 1.00 96.31 199 PRO A CA 1
ATOM 1632 C C . PRO A 1 199 ? 9.254 -5.901 -40.724 1.00 96.31 199 PRO A C 1
ATOM 1634 O O . PRO A 1 199 ? 9.013 -5.543 -41.873 1.00 96.31 199 PRO A O 1
ATOM 1637 N N . ARG A 1 200 ? 9.980 -5.146 -39.887 1.00 94.50 200 ARG A N 1
ATOM 1638 C CA . ARG A 1 200 ? 10.604 -3.862 -40.245 1.00 94.50 200 ARG A CA 1
ATOM 1639 C C . ARG A 1 200 ? 12.048 -4.012 -40.745 1.00 94.50 200 ARG A C 1
ATOM 1641 O O . ARG A 1 200 ? 12.705 -3.012 -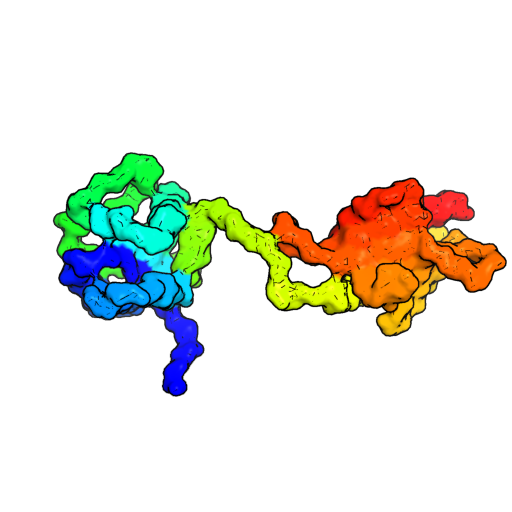41.012 1.00 94.50 200 ARG A O 1
ATOM 1648 N N . GLY A 1 201 ? 12.539 -5.244 -40.910 1.00 94.94 201 GLY A N 1
ATOM 1649 C CA . GLY A 1 201 ? 13.872 -5.534 -41.446 1.00 94.94 201 GLY A CA 1
ATOM 1650 C C . GLY A 1 201 ? 15.002 -5.508 -40.414 1.00 94.94 201 GLY A C 1
ATOM 1651 O O . GLY A 1 201 ? 16.169 -5.533 -40.806 1.00 94.94 201 GLY A O 1
ATOM 1652 N N . PHE A 1 202 ? 14.667 -5.478 -39.123 1.00 96.88 202 PHE A N 1
ATOM 1653 C CA . PHE A 1 202 ? 15.629 -5.535 -38.025 1.00 96.88 202 PHE A CA 1
ATOM 1654 C C . PHE A 1 202 ? 15.610 -6.914 -37.363 1.00 96.88 202 PHE A C 1
ATOM 1656 O O . PHE A 1 202 ? 14.547 -7.473 -37.093 1.00 96.88 202 PHE A O 1
ATOM 1663 N N . ILE A 1 203 ? 16.784 -7.465 -37.074 1.00 97.00 203 ILE A N 1
ATOM 1664 C CA . ILE A 1 203 ? 16.932 -8.729 -36.348 1.00 97.00 203 ILE A CA 1
ATOM 1665 C C . ILE A 1 203 ? 17.384 -8.392 -34.933 1.00 97.00 203 ILE A C 1
ATOM 1667 O O . ILE A 1 203 ? 18.502 -7.933 -34.739 1.00 97.00 203 ILE A O 1
ATOM 1671 N N . CYS A 1 204 ? 16.511 -8.605 -33.950 1.00 96.81 204 CYS A N 1
ATOM 1672 C CA . CYS A 1 204 ? 16.829 -8.412 -32.540 1.00 96.81 204 CYS A CA 1
ATOM 1673 C C . CYS A 1 204 ? 17.129 -9.761 -31.884 1.00 96.81 204 CYS A C 1
ATOM 1675 O O . CYS A 1 204 ? 16.308 -10.678 -31.933 1.00 96.81 204 CYS A O 1
ATOM 1677 N N . THR A 1 205 ? 18.304 -9.879 -31.272 1.00 96.50 205 THR A N 1
ATOM 1678 C CA . THR A 1 205 ? 18.703 -11.027 -30.459 1.00 96.50 205 THR A CA 1
ATOM 1679 C C . THR A 1 205 ? 18.823 -10.603 -29.002 1.00 96.50 205 THR A C 1
ATOM 1681 O O . THR A 1 205 ? 19.367 -9.543 -28.686 1.00 96.50 205 THR A O 1
ATOM 1684 N N . VAL A 1 206 ? 18.287 -11.436 -28.110 1.00 97.06 206 VAL A N 1
ATOM 1685 C CA . VAL A 1 206 ? 18.303 -11.215 -26.662 1.00 97.06 206 VAL A CA 1
ATOM 1686 C C . VAL A 1 206 ? 18.956 -12.426 -26.014 1.00 97.06 206 VAL A C 1
ATOM 1688 O O . VAL A 1 206 ? 18.401 -13.524 -26.045 1.00 97.06 206 VAL A O 1
ATOM 1691 N N . ASN A 1 207 ? 20.140 -12.231 -25.441 1.00 96.00 207 ASN A N 1
ATOM 1692 C CA . ASN A 1 207 ? 20.842 -13.248 -24.665 1.00 96.00 207 ASN A CA 1
ATOM 1693 C C . ASN A 1 207 ? 20.720 -12.921 -23.175 1.00 96.00 207 ASN A C 1
ATOM 1695 O O . ASN A 1 207 ? 21.026 -11.804 -22.768 1.00 96.00 207 ASN A O 1
ATOM 1699 N N . ARG A 1 208 ? 20.286 -13.884 -22.362 1.00 93.94 208 ARG A N 1
ATOM 1700 C CA . ARG A 1 208 ? 20.084 -13.706 -20.922 1.00 93.94 208 ARG A CA 1
ATOM 1701 C C . ARG A 1 208 ? 20.893 -14.738 -20.150 1.00 93.94 208 ARG A C 1
ATOM 1703 O O . ARG A 1 208 ? 20.758 -15.937 -20.373 1.00 93.94 208 ARG A O 1
ATOM 1710 N N . THR A 1 209 ? 21.695 -14.254 -19.213 1.00 93.44 209 THR A N 1
ATOM 1711 C CA . THR A 1 209 ? 22.384 -15.047 -18.194 1.00 93.44 209 THR A CA 1
ATOM 1712 C C . THR A 1 209 ? 21.802 -14.723 -16.814 1.00 93.44 209 THR A C 1
ATOM 1714 O O . THR A 1 209 ? 20.834 -13.969 -16.699 1.00 93.44 209 THR 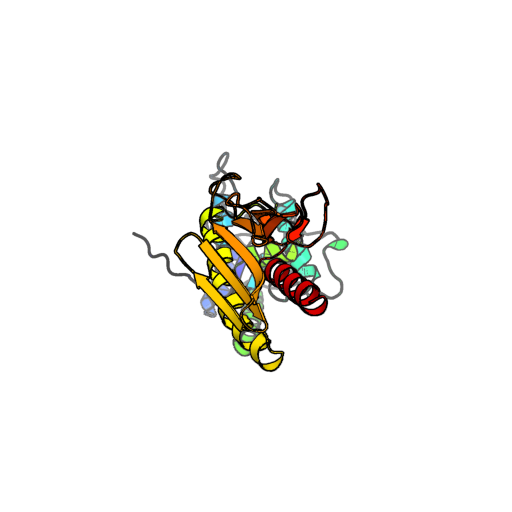A O 1
ATOM 1717 N N . GLN A 1 210 ? 22.381 -15.282 -15.749 1.00 89.25 210 GLN A N 1
ATOM 1718 C CA . GLN A 1 210 ? 21.964 -14.986 -14.372 1.00 89.25 210 GLN A CA 1
ATOM 1719 C C . GLN A 1 210 ? 22.220 -13.526 -13.951 1.00 89.25 210 GLN A C 1
ATOM 1721 O O . GLN A 1 210 ? 21.556 -13.029 -13.039 1.00 89.25 210 GLN A O 1
ATOM 1726 N N . GLU A 1 211 ? 23.163 -12.848 -14.612 1.00 90.00 211 GLU A N 1
ATOM 1727 C CA . GLU A 1 211 ? 23.649 -11.516 -14.221 1.00 90.00 211 GLU A CA 1
ATOM 1728 C C . GLU A 1 211 ? 23.624 -10.492 -15.361 1.00 90.00 211 GLU A C 1
ATOM 1730 O O . GLU A 1 211 ? 23.884 -9.314 -15.131 1.00 90.00 211 GLU A O 1
ATOM 1735 N N . ARG A 1 212 ? 23.320 -10.905 -16.597 1.00 93.50 212 ARG A N 1
ATOM 1736 C CA . ARG A 1 212 ? 23.332 -10.012 -17.759 1.00 93.50 212 ARG A CA 1
ATOM 1737 C C . ARG A 1 212 ? 22.201 -10.301 -18.737 1.00 93.50 212 ARG A C 1
ATOM 1739 O O . ARG A 1 212 ? 21.934 -11.456 -19.061 1.00 93.50 212 ARG A O 1
ATOM 1746 N N . ILE A 1 213 ? 21.603 -9.242 -19.271 1.00 95.81 213 ILE A N 1
ATOM 1747 C CA . ILE A 1 213 ? 20.762 -9.274 -20.471 1.00 95.81 213 ILE A CA 1
ATOM 1748 C C . ILE A 1 213 ? 21.487 -8.484 -21.557 1.00 95.81 213 ILE A C 1
ATOM 1750 O O . ILE A 1 213 ? 21.781 -7.305 -21.376 1.00 95.81 213 ILE A O 1
ATOM 1754 N N . SER A 1 214 ? 21.768 -9.129 -22.682 1.00 95.69 214 SER A N 1
ATOM 1755 C CA . SER A 1 214 ? 22.416 -8.527 -23.843 1.00 95.69 214 SER A CA 1
ATOM 1756 C C . SER A 1 214 ? 21.433 -8.466 -25.001 1.00 95.69 214 SER A C 1
ATOM 1758 O O . SER A 1 214 ? 21.010 -9.505 -25.511 1.00 95.69 214 SER A O 1
ATOM 1760 N N . ILE A 1 215 ? 21.109 -7.257 -25.446 1.00 96.62 215 ILE A N 1
ATOM 1761 C CA . ILE A 1 215 ? 20.294 -6.996 -26.630 1.00 96.62 215 ILE A CA 1
ATOM 1762 C C . ILE A 1 215 ? 21.217 -6.557 -27.766 1.00 96.62 215 ILE A C 1
ATOM 1764 O O . ILE A 1 215 ? 22.035 -5.646 -27.592 1.00 96.62 215 ILE A O 1
ATOM 1768 N N . ARG A 1 216 ? 21.105 -7.201 -28.930 1.00 95.62 216 ARG A N 1
ATOM 1769 C CA . ARG A 1 216 ? 21.798 -6.816 -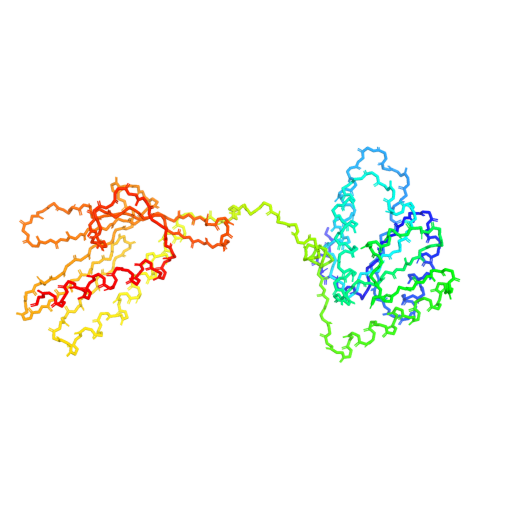30.169 1.00 95.62 216 ARG A CA 1
ATOM 1770 C C . ARG A 1 216 ? 20.788 -6.728 -31.300 1.00 95.62 216 ARG A C 1
ATOM 1772 O O . ARG A 1 216 ? 20.031 -7.670 -31.519 1.00 95.62 216 ARG A O 1
ATOM 1779 N N . ILE A 1 217 ? 20.769 -5.596 -31.995 1.00 95.62 217 ILE A N 1
ATOM 1780 C CA . ILE A 1 217 ? 19.842 -5.346 -33.098 1.00 95.62 217 ILE A CA 1
ATOM 1781 C C . ILE A 1 217 ? 20.638 -5.096 -34.365 1.00 95.62 217 ILE A C 1
ATOM 1783 O O . ILE A 1 217 ? 21.466 -4.187 -34.422 1.00 95.62 217 ILE A O 1
ATOM 1787 N N . GLU A 1 218 ? 20.355 -5.897 -35.382 1.00 94.88 218 GLU A N 1
ATOM 1788 C CA . GLU A 1 218 ? 21.044 -5.898 -36.664 1.00 94.88 218 GLU A CA 1
ATOM 1789 C C . GLU A 1 218 ? 20.128 -5.442 -37.799 1.00 94.88 218 GLU A C 1
ATOM 1791 O O . GLU A 1 218 ? 18.933 -5.745 -37.820 1.00 94.88 218 GLU A O 1
ATOM 1796 N N . LYS A 1 219 ? 20.709 -4.769 -38.793 1.00 94.44 219 LYS A N 1
ATOM 1797 C CA . LYS A 1 219 ? 20.074 -4.437 -40.072 1.00 94.44 219 LYS A CA 1
ATOM 1798 C C . LYS A 1 219 ? 21.067 -4.781 -41.178 1.00 94.44 219 LYS A C 1
ATOM 1800 O O . LYS A 1 219 ? 22.176 -4.262 -41.197 1.00 94.44 219 LYS A O 1
ATOM 1805 N N . ARG A 1 220 ? 20.684 -5.673 -42.100 1.00 91.94 220 ARG A N 1
ATOM 1806 C CA . ARG A 1 220 ? 21.550 -6.144 -43.209 1.00 91.94 220 ARG A CA 1
ATOM 1807 C C . ARG A 1 220 ? 22.909 -6.721 -42.752 1.00 91.94 220 ARG A C 1
ATOM 1809 O O . ARG A 1 220 ? 23.895 -6.590 -43.465 1.00 91.94 220 ARG A O 1
ATOM 1816 N N . GLY A 1 221 ? 22.943 -7.380 -41.590 1.00 87.12 221 GLY A N 1
ATOM 1817 C CA . GLY A 1 221 ? 24.146 -8.024 -41.041 1.00 87.12 221 GLY A CA 1
ATOM 1818 C C . GLY A 1 221 ? 25.088 -7.093 -40.271 1.00 87.12 221 GLY A C 1
ATOM 1819 O O . GLY A 1 221 ? 26.122 -7.547 -39.792 1.00 87.12 221 GLY A O 1
ATOM 1820 N N . GLU A 1 222 ? 24.739 -5.813 -40.125 1.00 90.00 222 GLU A N 1
ATOM 1821 C CA . GLU A 1 222 ? 25.455 -4.870 -39.265 1.00 90.00 222 GLU A CA 1
ATOM 1822 C C . GLU A 1 222 ? 24.641 -4.589 -38.003 1.00 90.00 222 GLU A C 1
ATOM 1824 O O . GLU A 1 222 ? 23.435 -4.343 -38.075 1.00 90.00 222 GLU A O 1
ATOM 1829 N N . ILE A 1 223 ? 25.294 -4.591 -36.842 1.00 90.81 223 ILE A N 1
ATOM 1830 C CA . ILE A 1 223 ? 24.661 -4.198 -35.582 1.00 90.81 223 ILE A CA 1
ATOM 1831 C C . ILE A 1 223 ? 24.477 -2.678 -35.585 1.00 90.81 223 ILE A C 1
ATOM 1833 O O . ILE A 1 223 ? 25.435 -1.904 -35.619 1.00 90.81 223 ILE A O 1
ATOM 1837 N N . VAL A 1 224 ? 23.218 -2.258 -35.522 1.00 92.50 224 VAL A N 1
ATOM 1838 C CA . VAL A 1 224 ? 22.801 -0.852 -35.516 1.00 92.50 224 VAL A CA 1
ATOM 1839 C C . VAL A 1 224 ? 22.491 -0.340 -34.111 1.00 92.50 224 VAL A C 1
ATOM 1841 O O . VAL A 1 224 ? 22.482 0.872 -33.893 1.00 92.50 224 VAL A O 1
ATOM 1844 N N . TYR A 1 225 ? 22.261 -1.247 -33.154 1.00 92.88 225 TYR A N 1
ATOM 1845 C CA . TYR A 1 225 ? 22.029 -0.912 -31.752 1.00 92.88 225 TYR A CA 1
ATOM 1846 C C . TYR A 1 225 ? 22.434 -2.062 -30.819 1.00 92.88 225 TYR A C 1
ATOM 1848 O O . TYR A 1 225 ? 22.196 -3.237 -31.113 1.00 92.88 225 TYR A O 1
ATOM 1856 N N . SER A 1 226 ? 22.989 -1.717 -29.658 1.00 93.44 226 SER A N 1
ATOM 1857 C CA . SER A 1 226 ? 23.297 -2.664 -28.588 1.00 93.44 226 SER A CA 1
ATOM 1858 C C . SER A 1 226 ? 23.044 -2.065 -27.213 1.00 93.44 226 SER A C 1
ATOM 1860 O O . SER A 1 226 ? 23.411 -0.920 -26.953 1.00 93.44 226 SER A O 1
ATOM 1862 N N . LEU A 1 227 ? 22.451 -2.876 -26.340 1.00 94.62 227 LEU A N 1
ATOM 1863 C CA . LEU A 1 227 ? 22.203 -2.560 -24.938 1.00 94.62 227 LEU A CA 1
ATOM 1864 C C . LEU A 1 227 ? 22.580 -3.769 -24.089 1.00 94.62 227 LEU A C 1
ATOM 1866 O O . LEU A 1 227 ? 22.177 -4.894 -24.384 1.00 94.62 227 LEU A O 1
ATOM 1870 N N . ASP A 1 228 ? 23.345 -3.525 -23.038 1.00 94.19 228 ASP A N 1
ATOM 1871 C CA . ASP A 1 228 ? 23.642 -4.491 -21.995 1.00 94.19 228 ASP A CA 1
ATOM 1872 C C . ASP A 1 228 ? 23.063 -4.009 -20.665 1.00 94.19 228 ASP A C 1
ATOM 1874 O O . ASP A 1 228 ? 23.222 -2.846 -20.293 1.00 94.19 228 ASP A O 1
ATOM 1878 N N . ILE A 1 229 ? 22.391 -4.915 -19.959 1.00 94.75 229 ILE A N 1
ATOM 1879 C CA . ILE A 1 229 ? 21.814 -4.690 -18.634 1.00 94.75 229 ILE A CA 1
ATOM 1880 C C . ILE A 1 229 ? 22.466 -5.681 -17.682 1.00 94.75 229 ILE A C 1
ATOM 1882 O O . ILE A 1 229 ? 22.318 -6.891 -17.858 1.00 94.75 229 ILE A O 1
ATOM 1886 N N . TYR A 1 230 ? 23.182 -5.177 -16.688 1.00 92.75 230 TYR A N 1
ATOM 1887 C CA . TYR A 1 230 ? 23.878 -5.977 -15.686 1.00 92.75 230 TYR A CA 1
ATOM 1888 C C . TYR A 1 230 ? 23.144 -5.900 -14.359 1.00 92.75 230 TYR A C 1
ATOM 1890 O O . TYR A 1 230 ? 22.774 -4.808 -13.933 1.00 92.75 230 TYR A O 1
ATOM 1898 N N . LYS A 1 231 ? 22.949 -7.044 -13.706 1.00 90.19 231 LYS A N 1
ATOM 1899 C CA . LYS A 1 231 ? 22.483 -7.121 -12.324 1.00 90.19 231 LYS A CA 1
ATOM 1900 C C . LYS A 1 231 ? 23.699 -7.054 -11.406 1.00 90.19 231 LYS A C 1
ATOM 1902 O O . LYS A 1 231 ? 24.544 -7.944 -11.443 1.00 90.19 231 LYS A O 1
ATOM 1907 N N . GLY A 1 232 ? 23.786 -5.995 -10.614 1.00 78.12 232 GLY A N 1
ATOM 1908 C CA . GLY A 1 232 ? 24.992 -5.634 -9.883 1.00 78.12 232 GLY A CA 1
ATOM 1909 C C . GLY A 1 232 ? 26.077 -5.025 -10.781 1.00 78.12 232 GLY A C 1
ATOM 1910 O O . GLY A 1 232 ? 25.917 -4.890 -11.997 1.00 78.12 232 GLY A O 1
ATOM 1911 N N . GLY A 1 233 ? 27.197 -4.622 -10.178 1.00 72.12 233 GLY A N 1
ATOM 1912 C CA . GLY A 1 233 ? 28.366 -4.112 -10.897 1.00 72.12 233 GLY A CA 1
ATOM 1913 C C . GLY A 1 233 ? 29.023 -2.919 -10.211 1.00 72.12 233 GLY A C 1
ATOM 1914 O O . GLY A 1 233 ? 28.922 -2.732 -9.001 1.00 72.12 233 GLY A O 1
ATOM 1915 N N . SER A 1 234 ? 29.705 -2.082 -10.996 1.00 72.25 234 SER A N 1
ATOM 1916 C CA . SER A 1 234 ? 30.523 -0.968 -10.489 1.00 72.25 234 SER A CA 1
ATOM 1917 C C . SER A 1 234 ? 29.744 0.120 -9.736 1.00 72.25 234 SER A C 1
ATOM 1919 O O . SER A 1 234 ? 30.368 0.930 -9.059 1.00 72.25 234 SER A O 1
ATOM 1921 N N . MET A 1 235 ? 28.410 0.150 -9.844 1.00 80.62 235 MET A N 1
ATOM 1922 C CA . MET A 1 235 ? 27.529 1.117 -9.162 1.00 80.62 235 MET A CA 1
ATOM 1923 C C . MET A 1 235 ? 26.816 0.532 -7.924 1.00 80.62 235 MET A C 1
ATOM 1925 O O . MET A 1 235 ? 25.983 1.203 -7.306 1.00 80.62 235 MET A O 1
ATOM 1929 N N . GLY A 1 236 ? 27.147 -0.705 -7.547 1.00 81.50 236 GLY A N 1
ATOM 1930 C CA . GLY A 1 236 ? 26.535 -1.452 -6.446 1.00 81.50 236 GLY A CA 1
ATOM 1931 C C . GLY A 1 236 ? 25.958 -2.785 -6.916 1.00 81.50 236 GLY A C 1
ATOM 1932 O O . GLY A 1 236 ? 25.577 -2.931 -8.077 1.00 81.50 236 GLY A O 1
ATOM 1933 N N . ASP A 1 237 ? 25.906 -3.758 -6.014 1.00 86.31 237 ASP A N 1
ATOM 1934 C CA . ASP A 1 237 ? 25.254 -5.061 -6.201 1.00 86.31 237 ASP A CA 1
ATOM 1935 C C . ASP A 1 237 ? 23.719 -4.981 -6.090 1.00 86.31 237 ASP A C 1
ATOM 1937 O O . ASP A 1 237 ? 23.011 -5.863 -6.571 1.00 86.31 237 ASP A O 1
ATOM 1941 N N . ASP A 1 238 ? 23.202 -3.883 -5.541 1.00 88.62 238 ASP A N 1
ATOM 1942 C CA . ASP A 1 238 ? 21.784 -3.562 -5.374 1.00 88.62 238 ASP A CA 1
ATOM 1943 C C . ASP A 1 238 ? 21.161 -2.809 -6.570 1.00 88.62 238 ASP A C 1
ATOM 1945 O O . ASP A 1 238 ? 20.094 -2.211 -6.430 1.00 88.62 238 ASP A O 1
ATOM 1949 N N . LYS A 1 239 ? 21.813 -2.781 -7.744 1.00 93.56 239 LYS A N 1
ATOM 1950 C CA . LYS A 1 239 ? 21.368 -1.986 -8.909 1.00 93.56 239 LYS A CA 1
ATOM 1951 C C . LYS A 1 239 ? 21.465 -2.733 -10.229 1.00 93.56 239 LYS A C 1
ATOM 1953 O O . LYS A 1 239 ? 22.286 -3.629 -10.403 1.00 93.56 239 LYS A O 1
ATOM 1958 N N . LEU A 1 240 ? 20.659 -2.296 -11.192 1.00 94.25 240 LEU A N 1
ATOM 1959 C CA . LEU A 1 240 ? 20.850 -2.594 -12.603 1.00 94.25 240 LEU A CA 1
ATOM 1960 C C . LEU A 1 240 ? 21.762 -1.538 -13.223 1.00 94.25 240 LEU A C 1
ATOM 1962 O O . LEU A 1 240 ? 21.515 -0.346 -13.056 1.00 94.25 240 LEU A O 1
ATOM 1966 N N . THR A 1 241 ? 22.785 -1.958 -13.961 1.00 93.69 241 THR A N 1
ATOM 1967 C CA . THR A 1 241 ? 23.673 -1.061 -14.718 1.00 93.69 241 THR A CA 1
ATOM 1968 C C . THR A 1 241 ? 23.407 -1.215 -16.209 1.00 93.69 241 THR A C 1
ATOM 1970 O O . THR A 1 241 ? 23.337 -2.336 -16.709 1.00 93.69 241 THR A O 1
ATOM 1973 N N . PHE A 1 242 ? 23.287 -0.099 -16.925 1.00 93.06 242 PHE A N 1
ATOM 1974 C CA . PHE A 1 242 ? 23.006 -0.071 -18.358 1.00 93.06 242 PHE A CA 1
ATOM 1975 C C . PHE A 1 242 ? 24.233 0.393 -19.140 1.00 93.06 242 PHE A C 1
ATOM 1977 O O . PHE A 1 242 ? 24.816 1.434 -18.831 1.00 93.06 242 PHE A O 1
ATOM 1984 N N . GLY A 1 243 ? 24.598 -0.355 -20.177 1.00 91.00 243 GLY A N 1
ATOM 1985 C CA . GLY A 1 243 ? 25.685 -0.020 -21.091 1.00 91.00 243 GLY A CA 1
ATOM 1986 C C . GLY A 1 243 ? 25.210 -0.023 -22.536 1.00 91.00 243 GLY A C 1
ATOM 1987 O O . GLY A 1 243 ? 24.653 -1.012 -23.013 1.00 91.00 243 GLY A O 1
ATOM 1988 N N . LEU A 1 244 ? 25.441 1.081 -23.240 1.00 87.81 244 LEU A N 1
ATOM 1989 C CA . LEU A 1 244 ? 25.310 1.153 -24.688 1.00 87.81 244 LEU A CA 1
ATOM 1990 C C . LEU A 1 244 ? 26.686 0.882 -25.286 1.00 87.81 244 LEU A C 1
ATOM 1992 O O . LEU A 1 244 ? 27.602 1.688 -25.141 1.00 87.81 244 LEU A O 1
ATOM 1996 N N . ASP A 1 245 ? 26.834 -0.243 -25.974 1.00 69.19 245 ASP A N 1
ATOM 1997 C CA . ASP A 1 245 ? 28.022 -0.462 -26.793 1.00 69.19 245 ASP A CA 1
ATOM 1998 C C . ASP A 1 245 ? 27.794 0.193 -28.165 1.00 69.19 245 ASP A C 1
ATOM 2000 O O . ASP A 1 245 ? 26.701 0.145 -28.737 1.00 69.19 245 ASP A O 1
ATOM 2004 N N . HIS A 1 246 ? 28.804 0.878 -28.678 1.00 55.97 246 HIS A N 1
ATOM 2005 C CA . HIS A 1 246 ? 28.851 1.391 -30.040 1.00 55.97 246 HIS A CA 1
ATOM 2006 C C . HIS A 1 246 ? 30.141 0.833 -30.605 1.00 55.97 246 HIS A C 1
ATOM 2008 O O . HIS A 1 246 ? 31.197 1.392 -30.331 1.00 55.97 246 HIS A O 1
ATOM 2014 N N . HIS A 1 247 ? 30.050 -0.286 -31.329 1.00 48.34 247 HIS A N 1
ATOM 2015 C CA . HIS A 1 247 ? 31.156 -0.964 -32.009 1.00 48.34 247 HIS A CA 1
ATOM 2016 C C . HIS A 1 247 ? 32.405 -0.095 -32.186 1.00 48.34 247 HIS A C 1
ATOM 2018 O O . HIS A 1 247 ? 32.463 0.650 -33.167 1.00 48.34 247 HIS A O 1
ATOM 2024 N N . ARG A 1 248 ? 33.370 -0.186 -31.246 1.00 41.28 248 ARG A N 1
ATOM 2025 C CA . ARG A 1 248 ? 34.813 0.100 -31.448 1.00 41.28 248 ARG A CA 1
ATOM 2026 C C . ARG A 1 248 ? 35.727 0.077 -30.214 1.00 41.28 248 ARG A C 1
ATOM 2028 O O . ARG A 1 248 ? 36.928 0.174 -30.435 1.00 41.28 248 ARG A O 1
ATOM 2035 N N . SER A 1 249 ? 35.263 -0.106 -28.974 1.00 39.28 249 SER A N 1
ATOM 2036 C CA . SER A 1 249 ? 36.188 -0.160 -27.824 1.00 39.28 249 SER A CA 1
ATOM 2037 C C . SER A 1 249 ? 35.782 -1.161 -26.748 1.00 39.28 249 SER A C 1
ATOM 2039 O O . SER A 1 249 ? 34.630 -1.227 -26.350 1.00 39.28 249 SER A O 1
ATOM 2041 N N . PHE A 1 250 ? 36.778 -1.869 -26.207 1.00 37.78 250 PHE A N 1
ATOM 2042 C CA . PHE A 1 250 ? 36.702 -2.817 -25.083 1.00 37.78 250 PHE A CA 1
ATOM 2043 C C . PHE A 1 250 ? 36.293 -2.192 -23.729 1.00 37.78 250 PHE A C 1
ATOM 2045 O O . PHE A 1 250 ? 36.422 -2.835 -22.690 1.00 37.78 250 PHE A O 1
ATOM 2052 N N . ALA A 1 251 ? 35.825 -0.944 -23.716 1.00 43.44 251 ALA A N 1
ATOM 2053 C CA . ALA A 1 251 ? 35.352 -0.264 -22.520 1.00 43.44 251 ALA A CA 1
ATOM 2054 C C . ALA A 1 251 ? 33.826 -0.149 -22.594 1.00 43.44 251 ALA A C 1
ATOM 2056 O O . ALA A 1 251 ? 33.299 0.709 -23.298 1.00 43.44 251 ALA A O 1
ATOM 2057 N N . THR A 1 252 ? 33.118 -1.015 -21.867 1.00 53.72 252 THR A N 1
ATOM 2058 C CA . THR A 1 252 ? 31.683 -0.859 -21.600 1.00 53.72 252 THR A CA 1
ATOM 2059 C C . THR A 1 252 ? 31.478 0.419 -20.793 1.00 53.72 252 THR A C 1
ATOM 2061 O O . THR A 1 252 ? 31.712 0.441 -19.584 1.00 53.72 252 THR A O 1
ATOM 2064 N N . GLY A 1 253 ? 31.099 1.503 -21.470 1.00 69.69 253 GLY A N 1
ATOM 2065 C CA . GLY A 1 253 ? 30.672 2.729 -20.810 1.00 69.69 253 GLY A CA 1
ATOM 2066 C C . GLY A 1 253 ? 29.408 2.468 -19.993 1.00 69.69 253 GLY A C 1
ATOM 2067 O O . GLY A 1 253 ? 28.520 1.739 -20.428 1.00 69.69 253 GLY A O 1
ATOM 2068 N N . ILE A 1 254 ? 29.337 3.044 -18.796 1.00 86.50 254 ILE A N 1
ATOM 2069 C CA . ILE A 1 254 ? 28.110 3.053 -17.997 1.00 86.50 254 ILE A CA 1
ATOM 2070 C C . ILE A 1 254 ? 27.263 4.219 -18.503 1.00 86.50 254 ILE A C 1
ATOM 2072 O O . ILE A 1 254 ? 27.637 5.379 -18.339 1.00 86.50 254 ILE A O 1
ATOM 2076 N N . ASN A 1 255 ? 26.134 3.910 -19.134 1.00 91.00 255 ASN A N 1
ATOM 2077 C CA . ASN A 1 255 ? 25.196 4.889 -19.690 1.00 91.00 255 ASN A CA 1
ATOM 2078 C C . ASN A 1 255 ? 23.996 5.140 -18.765 1.00 91.00 255 ASN A C 1
ATOM 2080 O O . ASN A 1 255 ? 23.161 5.991 -19.062 1.00 91.00 255 ASN A O 1
ATOM 2084 N N . GLY A 1 256 ? 23.918 4.438 -17.637 1.00 92.06 256 GLY A N 1
ATOM 2085 C CA . GLY A 1 256 ? 22.968 4.698 -16.564 1.00 92.06 256 GLY A CA 1
ATOM 2086 C C . GLY A 1 256 ? 22.928 3.556 -15.557 1.00 92.06 256 GLY A C 1
ATOM 2087 O O . GLY A 1 256 ? 23.522 2.498 -15.774 1.00 92.06 256 GLY A O 1
ATOM 2088 N N . TRP A 1 257 ? 22.198 3.752 -14.466 1.00 94.00 257 TRP A N 1
ATOM 2089 C CA . TRP A 1 257 ? 21.877 2.690 -13.511 1.00 94.00 257 TRP A CA 1
ATOM 2090 C C . TRP A 1 257 ? 20.521 2.936 -12.858 1.00 94.00 257 TRP A C 1
ATOM 2092 O O . TRP A 1 257 ? 20.082 4.080 -12.766 1.00 94.00 257 TRP A O 1
ATOM 2102 N N . ALA A 1 258 ? 19.873 1.873 -12.386 1.00 95.25 258 ALA A N 1
ATOM 2103 C CA . ALA A 1 258 ? 18.609 1.946 -11.663 1.00 95.25 258 ALA A CA 1
ATOM 2104 C C . ALA A 1 258 ? 18.609 1.017 -10.444 1.00 95.25 258 ALA A C 1
ATOM 2106 O O . ALA A 1 258 ? 18.983 -0.148 -10.558 1.00 95.25 258 ALA A O 1
ATOM 2107 N N . GLY A 1 259 ? 18.195 1.528 -9.285 1.00 95.31 259 GLY A N 1
ATOM 2108 C CA . GLY A 1 259 ? 18.091 0.765 -8.038 1.00 95.31 259 GLY A CA 1
ATOM 2109 C C . GLY A 1 259 ? 16.653 0.725 -7.514 1.00 95.31 259 GLY A C 1
ATOM 2110 O O . GLY A 1 259 ? 15.981 1.761 -7.552 1.00 95.31 259 GLY A O 1
ATOM 2111 N N . PRO A 1 260 ? 16.164 -0.426 -7.023 1.00 94.88 260 PRO A N 1
ATOM 2112 C CA . PRO A 1 260 ? 14.830 -0.531 -6.462 1.00 94.88 260 PRO A CA 1
ATOM 2113 C C . PRO A 1 260 ? 14.727 0.170 -5.106 1.00 94.88 260 PRO A C 1
ATOM 2115 O O . PRO A 1 260 ? 15.639 0.149 -4.272 1.00 94.88 260 PRO A O 1
ATOM 2118 N N . TYR A 1 261 ? 13.574 0.778 -4.880 1.00 92.00 261 TYR A N 1
ATOM 2119 C CA . TYR A 1 261 ? 13.148 1.335 -3.608 1.00 92.00 261 TYR A CA 1
ATOM 2120 C C . TYR A 1 261 ? 11.635 1.160 -3.480 1.00 92.00 261 TYR A C 1
ATOM 2122 O O . TYR A 1 261 ? 10.931 0.999 -4.475 1.00 92.00 261 TYR A O 1
ATOM 2130 N N . PHE A 1 262 ? 11.132 1.185 -2.254 1.00 86.75 262 PHE A N 1
ATOM 2131 C CA . PHE A 1 262 ? 9.698 1.184 -2.026 1.00 86.75 262 PHE A CA 1
ATOM 2132 C C . PHE A 1 262 ? 9.203 2.630 -1.996 1.00 86.75 262 PHE A C 1
ATOM 2134 O O . PHE A 1 262 ? 9.669 3.424 -1.172 1.00 86.75 262 PHE A O 1
ATOM 2141 N N . ASP A 1 263 ? 8.304 2.982 -2.912 1.00 85.88 263 ASP A N 1
ATOM 2142 C CA . ASP A 1 263 ? 7.644 4.281 -2.904 1.00 85.88 263 ASP A CA 1
ATOM 2143 C C . ASP A 1 263 ? 6.557 4.250 -1.846 1.00 85.88 263 ASP A C 1
ATOM 2145 O O . ASP A 1 263 ? 5.507 3.629 -1.992 1.00 85.88 263 ASP A O 1
ATOM 2149 N N . VAL A 1 264 ? 6.874 4.911 -0.745 1.00 74.50 264 VAL A N 1
ATOM 2150 C CA . VAL A 1 264 ? 6.034 4.977 0.432 1.00 74.50 264 VAL A CA 1
ATOM 2151 C C . VAL A 1 264 ? 4.712 5.672 0.120 1.00 74.50 264 VAL A C 1
ATOM 2153 O O . VAL A 1 264 ? 3.696 5.252 0.640 1.00 74.50 264 VAL A O 1
ATOM 2156 N N . GLU A 1 265 ? 4.674 6.682 -0.750 1.00 71.88 265 GLU A N 1
ATOM 2157 C CA . GLU A 1 265 ? 3.428 7.382 -1.076 1.00 71.88 265 GLU A CA 1
ATOM 2158 C C . GLU A 1 265 ? 2.550 6.575 -2.036 1.00 71.88 265 GLU A C 1
ATOM 2160 O O . GLU A 1 265 ? 1.327 6.565 -1.884 1.00 71.88 265 GLU A O 1
ATOM 2165 N N . ALA A 1 266 ? 3.157 5.886 -3.002 1.00 73.94 266 ALA A N 1
ATOM 2166 C CA . ALA A 1 266 ? 2.438 5.070 -3.979 1.00 73.94 266 ALA A CA 1
ATOM 2167 C C . ALA A 1 266 ? 2.163 3.626 -3.509 1.00 73.94 266 ALA A C 1
ATOM 2169 O O . ALA A 1 266 ? 1.403 2.920 -4.165 1.00 73.94 266 ALA A O 1
ATOM 2170 N N . GLU A 1 267 ? 2.769 3.197 -2.396 1.00 78.81 267 GLU A N 1
ATOM 2171 C CA . GLU A 1 267 ? 2.684 1.845 -1.814 1.00 78.81 267 GLU A CA 1
ATOM 2172 C C . GLU A 1 267 ? 3.064 0.726 -2.794 1.00 78.81 267 GLU A C 1
ATOM 2174 O O . GLU A 1 267 ? 2.525 -0.379 -2.762 1.00 78.81 267 GLU A O 1
ATOM 2179 N N . ILE A 1 268 ? 4.026 1.017 -3.671 1.00 82.50 268 ILE A N 1
ATOM 2180 C CA . ILE A 1 268 ? 4.528 0.086 -4.683 1.00 82.50 268 ILE A CA 1
ATOM 2181 C C . ILE A 1 268 ? 6.057 0.159 -4.789 1.00 82.50 268 ILE A C 1
ATOM 2183 O O . ILE A 1 268 ? 6.655 1.216 -4.558 1.00 82.50 268 ILE A O 1
ATOM 2187 N N . PRO A 1 269 ? 6.724 -0.938 -5.184 1.00 88.25 269 PRO A N 1
ATOM 2188 C CA . PRO A 1 269 ? 8.129 -0.886 -5.552 1.00 88.25 269 PRO A CA 1
ATOM 2189 C C . PRO A 1 269 ? 8.331 -0.071 -6.838 1.00 88.25 269 PRO A C 1
ATOM 2191 O O . PRO A 1 269 ? 7.607 -0.221 -7.825 1.00 88.25 269 PRO A O 1
ATOM 2194 N N . LYS A 1 270 ? 9.356 0.782 -6.833 1.00 95.62 270 LYS A N 1
ATOM 2195 C CA . LYS A 1 270 ? 9.796 1.604 -7.966 1.00 95.62 270 LYS A CA 1
ATOM 2196 C C . LYS A 1 270 ? 11.316 1.569 -8.090 1.00 95.62 270 LYS A C 1
ATOM 2198 O O . LYS A 1 270 ? 12.034 1.007 -7.268 1.00 95.62 270 LYS A O 1
ATOM 2203 N N . LEU A 1 271 ? 11.813 2.183 -9.151 1.00 96.44 271 LEU A N 1
ATOM 2204 C CA . LEU A 1 271 ? 13.211 2.267 -9.530 1.00 96.44 271 LEU A CA 1
ATOM 2205 C C . LEU A 1 271 ? 13.644 3.729 -9.546 1.00 96.44 271 LEU A C 1
ATOM 2207 O O . LEU A 1 271 ? 13.050 4.554 -10.238 1.00 96.44 271 LEU A O 1
ATOM 2211 N N . LYS A 1 272 ? 14.712 4.028 -8.811 1.00 94.94 272 LYS A N 1
ATOM 2212 C CA . LYS A 1 272 ? 15.459 5.282 -8.909 1.00 94.94 272 LYS A CA 1
ATOM 2213 C C . LYS A 1 272 ? 16.538 5.117 -9.957 1.00 94.94 272 LYS A C 1
ATOM 2215 O O . LYS A 1 272 ? 17.427 4.284 -9.790 1.00 94.94 272 LYS A O 1
ATOM 2220 N N . MET A 1 273 ? 16.447 5.883 -11.034 1.00 93.38 273 MET A N 1
ATOM 2221 C CA . MET A 1 273 ? 17.324 5.784 -12.187 1.00 93.38 273 MET A CA 1
ATOM 2222 C C . MET A 1 273 ? 18.147 7.049 -12.398 1.00 93.38 273 MET A C 1
ATOM 2224 O O . MET A 1 273 ? 17.607 8.148 -12.513 1.00 93.38 273 MET A O 1
ATOM 2228 N N . MET A 1 274 ? 19.454 6.861 -12.559 1.00 92.62 274 MET A N 1
ATOM 2229 C CA . MET A 1 274 ? 20.353 7.854 -13.128 1.00 92.62 274 MET A CA 1
ATOM 2230 C C . MET A 1 274 ? 20.545 7.563 -14.618 1.00 92.62 274 MET A C 1
ATOM 2232 O O . MET A 1 274 ? 21.022 6.487 -14.987 1.00 92.62 274 MET A O 1
ATOM 2236 N N . ASP A 1 275 ? 20.189 8.521 -15.472 1.00 91.19 275 ASP A N 1
ATOM 2237 C CA . ASP A 1 275 ? 20.399 8.437 -16.919 1.00 91.19 275 ASP A CA 1
ATOM 2238 C C . ASP A 1 275 ? 21.658 9.216 -17.315 1.00 91.19 275 ASP A C 1
ATOM 2240 O O . ASP A 1 275 ? 21.693 10.443 -17.244 1.00 91.19 275 ASP A O 1
ATOM 2244 N N . LEU A 1 276 ? 22.695 8.500 -17.752 1.00 88.50 276 LEU A N 1
ATOM 2245 C CA . LEU A 1 276 ? 23.926 9.092 -18.283 1.00 88.50 276 LEU A CA 1
ATOM 2246 C C . LEU A 1 276 ? 23.981 9.074 -19.816 1.00 88.50 276 LEU A C 1
ATOM 2248 O O . LEU A 1 276 ? 25.055 9.317 -20.366 1.00 88.50 276 LEU A O 1
ATOM 2252 N N . SER A 1 277 ? 22.875 8.728 -20.493 1.00 89.69 277 SER A N 1
ATOM 2253 C CA . SER A 1 277 ? 22.602 8.770 -21.949 1.00 89.69 277 SER A CA 1
ATOM 2254 C C . SER A 1 277 ? 21.802 7.558 -22.443 1.00 89.69 277 SER A C 1
ATOM 2256 O O . SER A 1 277 ? 21.406 7.544 -23.618 1.00 89.69 277 SER A O 1
ATOM 2258 N N . VAL A 1 278 ? 21.555 6.548 -21.597 1.00 90.50 278 VAL A N 1
ATOM 2259 C CA . VAL A 1 278 ? 20.813 5.340 -21.977 1.00 90.50 278 VAL A CA 1
ATOM 2260 C C . VAL A 1 278 ? 19.403 5.667 -22.462 1.00 90.50 278 VAL A C 1
ATOM 2262 O O . VAL A 1 278 ? 19.036 5.149 -23.511 1.00 90.50 278 VAL A O 1
ATOM 2265 N N . LEU A 1 279 ? 18.668 6.581 -21.812 1.00 90.44 279 LEU A N 1
ATOM 2266 C CA . LEU A 1 279 ? 17.347 7.048 -22.281 1.00 90.44 279 LEU A CA 1
ATOM 2267 C C . LEU A 1 279 ? 17.443 8.275 -23.203 1.00 90.44 279 LEU A C 1
ATOM 2269 O O . LEU A 1 279 ? 16.436 8.798 -23.670 1.00 90.44 279 LEU A O 1
ATOM 2273 N N . GLY A 1 280 ? 18.658 8.732 -23.508 1.00 82.19 280 GLY A N 1
ATOM 2274 C CA . GLY A 1 280 ? 18.907 9.893 -24.359 1.00 82.19 280 GLY A CA 1
ATOM 2275 C C . GLY A 1 280 ? 18.887 11.242 -23.649 1.00 82.19 280 GLY A C 1
ATOM 2276 O O . GLY A 1 280 ? 19.071 12.250 -24.331 1.00 82.19 280 GLY A O 1
ATOM 2277 N N . SER A 1 281 ? 18.735 11.278 -22.322 1.00 73.50 281 SER A N 1
ATOM 2278 C CA . SER A 1 281 ? 18.942 12.495 -21.534 1.00 73.50 281 SER A CA 1
ATOM 2279 C C . SER A 1 281 ? 20.384 12.552 -21.014 1.00 73.50 281 SER A C 1
ATOM 2281 O O . SER A 1 281 ? 20.964 11.539 -20.641 1.00 73.50 281 SER A O 1
ATOM 2283 N N . PHE A 1 282 ? 20.969 13.751 -20.972 1.00 64.94 282 PHE A N 1
ATOM 2284 C CA . PHE A 1 282 ? 22.225 14.036 -20.255 1.00 64.94 282 PHE A CA 1
ATOM 2285 C C . PHE A 1 282 ? 21.912 14.770 -18.941 1.00 64.94 282 PHE A C 1
ATOM 2287 O O . PHE A 1 282 ? 22.440 15.845 -18.661 1.00 64.94 282 PHE A O 1
ATOM 2294 N N . GLY A 1 283 ? 20.956 14.239 -18.177 1.00 57.69 283 GLY A N 1
ATOM 2295 C CA . GLY A 1 283 ? 20.441 14.882 -16.972 1.00 57.69 283 GLY A CA 1
ATOM 2296 C C . GLY A 1 283 ? 21.056 14.275 -15.720 1.00 57.69 283 GLY A C 1
ATOM 2297 O O . GLY A 1 283 ? 20.788 13.123 -15.414 1.00 57.69 283 GLY A O 1
ATOM 2298 N N . GLY A 1 284 ? 21.824 15.056 -14.956 1.00 61.25 284 GLY A N 1
ATOM 2299 C CA . GLY A 1 284 ? 22.395 14.626 -13.670 1.00 61.25 284 GLY A CA 1
ATOM 2300 C C . GLY A 1 284 ? 21.380 14.470 -12.526 1.00 61.25 284 GLY A C 1
ATOM 2301 O O . GLY A 1 284 ? 21.783 14.459 -11.366 1.00 61.25 284 GLY A O 1
ATOM 2302 N N . SER A 1 285 ? 20.079 14.411 -12.823 1.00 74.06 285 SER A N 1
ATOM 2303 C CA . SER A 1 285 ? 19.010 14.259 -11.835 1.00 74.06 285 SER A CA 1
ATOM 2304 C C . SER A 1 285 ? 18.405 12.862 -11.903 1.00 74.06 285 SER A C 1
ATOM 2306 O O . SER A 1 285 ? 17.989 12.407 -12.969 1.00 74.06 285 SER A O 1
ATOM 2308 N N . GLU A 1 286 ? 18.313 12.221 -10.743 1.00 85.88 286 GLU A N 1
ATOM 2309 C CA . GLU A 1 286 ? 17.647 10.935 -10.565 1.00 85.88 286 GLU A CA 1
ATOM 2310 C C . GLU A 1 286 ? 16.157 11.035 -10.934 1.00 85.88 286 GLU A C 1
ATOM 2312 O O . GLU A 1 286 ? 15.471 11.986 -10.555 1.00 85.88 286 GLU A O 1
ATOM 2317 N N . ARG A 1 287 ? 15.665 10.058 -11.697 1.00 92.38 287 ARG A N 1
ATOM 2318 C CA . ARG A 1 287 ? 14.265 9.925 -12.116 1.00 92.38 287 ARG A CA 1
ATOM 2319 C C . ARG A 1 287 ? 13.658 8.658 -11.536 1.00 92.38 287 ARG A C 1
ATOM 2321 O O . ARG A 1 287 ? 14.358 7.670 -11.343 1.00 92.38 287 ARG A O 1
ATOM 2328 N N . GLU A 1 288 ? 12.352 8.669 -11.320 1.00 94.56 288 GLU A N 1
ATOM 2329 C CA . GLU A 1 288 ? 11.623 7.528 -10.769 1.00 94.56 288 GLU A CA 1
ATOM 2330 C C . GLU A 1 288 ? 10.773 6.842 -11.833 1.00 94.56 288 GLU A C 1
ATOM 2332 O O . GLU A 1 288 ? 10.157 7.511 -12.664 1.00 94.56 288 GLU A O 1
ATOM 2337 N N . PHE A 1 289 ? 10.729 5.514 -11.786 1.00 95.31 289 PHE A N 1
ATOM 2338 C CA . PHE A 1 289 ? 9.949 4.689 -12.703 1.00 95.31 289 PHE A CA 1
ATOM 2339 C C . PHE A 1 289 ? 9.415 3.449 -11.991 1.00 95.31 289 PHE A C 1
ATOM 2341 O O . PHE A 1 289 ? 10.098 2.867 -11.154 1.00 95.31 289 PHE A O 1
ATOM 2348 N N . THR A 1 290 ? 8.242 2.970 -12.374 1.00 96.06 290 THR A N 1
ATOM 2349 C CA . THR A 1 290 ? 7.896 1.548 -12.227 1.00 96.06 290 THR A CA 1
ATOM 2350 C C . THR A 1 290 ? 8.742 0.699 -13.186 1.00 96.06 290 THR A C 1
ATOM 2352 O O . THR A 1 290 ? 9.361 1.212 -14.126 1.00 96.06 290 THR A O 1
ATOM 2355 N N . LYS A 1 291 ? 8.785 -0.624 -12.986 1.00 96.25 291 LYS A N 1
ATOM 2356 C CA . LYS A 1 291 ? 9.499 -1.516 -13.917 1.00 96.25 291 LYS A CA 1
ATOM 2357 C C . LYS A 1 291 ? 8.885 -1.473 -15.320 1.00 96.25 291 LYS A C 1
ATOM 2359 O O . LYS A 1 291 ? 9.609 -1.498 -16.311 1.00 96.25 291 LYS A O 1
ATOM 2364 N N . GLU A 1 292 ? 7.568 -1.340 -15.417 1.00 96.12 292 GLU A N 1
ATOM 2365 C CA . GLU A 1 292 ? 6.833 -1.220 -16.672 1.00 96.12 292 GLU A CA 1
ATOM 2366 C C . GLU A 1 292 ? 7.195 0.082 -17.402 1.00 96.12 292 GLU A C 1
ATOM 2368 O O . GLU A 1 292 ? 7.545 0.052 -18.582 1.00 96.12 292 GLU A O 1
ATOM 2373 N N . GLU A 1 293 ? 7.189 1.217 -16.695 1.00 96.56 293 GLU A N 1
ATOM 2374 C CA . GLU A 1 293 ? 7.556 2.519 -17.266 1.00 96.56 293 GLU A CA 1
ATOM 2375 C C . GLU A 1 293 ? 9.013 2.557 -17.728 1.00 96.56 293 GLU A C 1
ATOM 2377 O O . GLU A 1 293 ? 9.295 3.072 -18.813 1.00 96.56 293 GLU A O 1
ATOM 2382 N N . LEU A 1 294 ? 9.943 1.998 -16.943 1.00 97.12 294 LEU A N 1
ATOM 2383 C CA . LEU A 1 294 ? 11.349 1.974 -17.335 1.00 97.12 294 LEU A CA 1
ATOM 2384 C C . LEU A 1 294 ? 11.580 1.076 -18.555 1.00 97.12 294 LEU A C 1
ATOM 2386 O O . LEU A 1 294 ? 12.311 1.460 -19.469 1.00 97.12 294 LEU A O 1
ATOM 2390 N N . PHE A 1 295 ? 10.940 -0.095 -18.608 1.00 97.81 295 PHE A N 1
ATOM 2391 C CA . PHE A 1 295 ? 11.001 -0.947 -19.795 1.00 97.81 295 PHE A CA 1
ATOM 2392 C C . PHE A 1 295 ? 10.500 -0.204 -21.040 1.00 97.81 295 PHE A C 1
ATOM 2394 O O . PHE A 1 295 ? 11.192 -0.184 -22.058 1.00 97.81 295 PHE A O 1
ATOM 2401 N N . ASN A 1 296 ? 9.342 0.456 -20.944 1.00 96.81 296 ASN A N 1
ATOM 2402 C CA . ASN A 1 296 ? 8.776 1.215 -22.057 1.00 96.81 296 ASN A CA 1
ATOM 2403 C C . ASN A 1 296 ? 9.716 2.344 -22.498 1.00 96.81 296 ASN A C 1
ATOM 2405 O O . ASN A 1 296 ? 9.970 2.490 -23.687 1.00 96.81 296 ASN A O 1
ATOM 2409 N N . ALA A 1 297 ? 10.309 3.086 -21.558 1.00 95.81 297 ALA A N 1
ATOM 2410 C CA . ALA A 1 297 ? 11.270 4.138 -21.880 1.00 95.81 297 ALA A CA 1
ATOM 2411 C C . ALA A 1 297 ? 12.522 3.599 -22.602 1.00 95.81 297 ALA A C 1
ATOM 2413 O O . ALA A 1 297 ? 13.002 4.218 -23.552 1.00 95.81 297 ALA A O 1
ATOM 2414 N N . LEU A 1 298 ? 13.043 2.440 -22.181 1.00 96.50 298 LEU A N 1
ATOM 2415 C CA . LEU A 1 298 ? 14.158 1.771 -22.861 1.00 96.50 298 LEU A CA 1
ATOM 2416 C C . LEU A 1 298 ? 13.765 1.311 -24.271 1.00 96.50 298 LEU A C 1
ATOM 2418 O O . LEU A 1 298 ? 14.554 1.452 -25.206 1.00 96.50 298 LEU A O 1
ATOM 2422 N N . TRP A 1 299 ? 12.559 0.766 -24.430 1.00 97.00 299 TRP A N 1
ATOM 2423 C CA . TRP A 1 299 ? 12.066 0.284 -25.716 1.00 97.00 299 TRP A CA 1
ATOM 2424 C C . TRP A 1 299 ? 11.806 1.419 -26.710 1.00 97.00 299 TRP A C 1
ATOM 2426 O O . TRP A 1 299 ? 12.304 1.360 -27.832 1.00 97.00 299 TRP A O 1
ATOM 2436 N N . GLU A 1 300 ? 11.119 2.483 -26.293 1.00 95.19 300 GLU A N 1
ATOM 2437 C CA . GLU A 1 300 ? 10.922 3.692 -27.106 1.00 95.19 300 GLU A CA 1
ATOM 2438 C C . GLU A 1 300 ? 12.266 4.258 -27.564 1.00 95.19 300 GLU A C 1
ATOM 2440 O O . GLU A 1 300 ? 12.481 4.532 -28.743 1.00 95.19 300 GLU A O 1
ATOM 2445 N N . ARG A 1 301 ? 13.247 4.301 -26.658 1.00 93.56 301 ARG A N 1
ATOM 2446 C CA . ARG A 1 301 ? 14.594 4.750 -26.998 1.00 93.56 301 ARG A CA 1
ATOM 2447 C C . ARG A 1 301 ? 15.285 3.871 -28.043 1.00 93.56 301 ARG A C 1
ATOM 2449 O O . ARG A 1 301 ? 16.047 4.387 -28.866 1.00 93.56 301 ARG A O 1
ATOM 2456 N N . ILE A 1 302 ? 15.071 2.558 -28.004 1.00 94.25 302 ILE A N 1
ATOM 2457 C CA . ILE A 1 302 ? 15.545 1.652 -29.054 1.00 94.25 302 ILE A CA 1
ATOM 2458 C C . ILE A 1 302 ? 14.888 2.030 -30.380 1.00 94.25 302 ILE A C 1
ATOM 2460 O O . ILE A 1 302 ? 15.602 2.250 -31.357 1.00 94.25 302 ILE A O 1
ATOM 2464 N N . VAL A 1 303 ? 13.560 2.149 -30.409 1.00 94.56 303 VAL A N 1
ATOM 2465 C CA . VAL A 1 303 ? 12.792 2.475 -31.620 1.00 94.56 303 VAL A CA 1
ATOM 2466 C C . VAL A 1 303 ? 13.263 3.797 -32.229 1.00 94.56 303 VAL A C 1
ATOM 2468 O O . VAL A 1 303 ? 13.681 3.795 -33.387 1.00 94.56 303 VAL A O 1
ATOM 2471 N N . ASP A 1 304 ? 13.349 4.869 -31.439 1.00 92.88 304 ASP A N 1
ATOM 2472 C CA . ASP A 1 304 ? 13.847 6.183 -31.871 1.00 92.88 304 ASP A CA 1
ATOM 2473 C C . ASP A 1 304 ? 15.216 6.097 -32.561 1.00 92.88 304 ASP A C 1
ATOM 2475 O O . ASP A 1 304 ? 15.500 6.782 -33.547 1.00 92.88 304 ASP A O 1
ATOM 2479 N N . ARG A 1 305 ? 16.115 5.258 -32.029 1.00 91.50 305 ARG A N 1
ATOM 2480 C CA . ARG A 1 305 ? 17.459 5.070 -32.589 1.00 91.50 305 ARG A CA 1
ATOM 2481 C C . ARG A 1 305 ? 17.451 4.246 -33.867 1.00 91.50 305 ARG A C 1
ATOM 2483 O O . ARG A 1 305 ? 18.285 4.504 -34.735 1.00 91.50 305 ARG A O 1
ATOM 2490 N N . LEU A 1 306 ? 16.550 3.276 -33.983 1.00 92.19 306 LEU A N 1
ATOM 2491 C CA . LEU A 1 306 ? 16.391 2.474 -35.193 1.00 92.19 306 LEU A CA 1
ATOM 2492 C C . LEU A 1 306 ? 15.749 3.280 -36.326 1.00 92.19 306 LEU A C 1
ATOM 2494 O O . LEU A 1 306 ? 16.139 3.098 -37.472 1.00 92.19 306 LEU A O 1
ATOM 2498 N N . GLU A 1 307 ? 14.830 4.202 -36.032 1.00 90.94 307 GLU A N 1
ATOM 2499 C CA . GLU A 1 307 ? 14.219 5.078 -37.046 1.00 90.94 307 GLU A CA 1
ATOM 2500 C C . GLU A 1 307 ? 15.216 6.077 -37.657 1.00 90.94 307 GLU A C 1
ATOM 2502 O O . GLU A 1 307 ? 15.051 6.515 -38.795 1.00 90.94 307 GLU A O 1
ATOM 2507 N N . GLN A 1 308 ? 16.298 6.388 -36.939 1.00 86.38 308 GLN A N 1
ATOM 2508 C CA . GLN A 1 308 ? 17.394 7.242 -37.411 1.00 86.38 308 GLN A CA 1
ATOM 2509 C C . GLN A 1 308 ? 18.441 6.497 -38.273 1.00 86.38 308 GLN A C 1
ATOM 2511 O O . GLN A 1 308 ? 19.413 7.121 -38.709 1.00 86.38 308 GLN A O 1
ATOM 2516 N N . ARG A 1 309 ? 18.301 5.179 -38.497 1.00 73.25 309 ARG A N 1
ATOM 2517 C CA . ARG A 1 309 ? 19.290 4.288 -39.150 1.00 73.25 309 ARG A CA 1
ATOM 2518 C C . ARG A 1 309 ? 18.675 3.488 -40.301 1.00 73.25 309 ARG A C 1
ATOM 2520 O O . ARG A 1 309 ? 19.343 3.263 -41.334 1.00 73.25 309 ARG A O 1
#

Sequence (309 aa):
MTSNREEIYDLAVSFAGEHREYVERTVRSCERLGLRVFYDRDMNNEWWGKSFIREQREVYSSRTRYFVPFISTEYLAKPIPMDEFSAAMMTAVKQGDGYVLPVLMDDVQVPPDLLHPHIHYLRAKDYSPELLAEQLHARVRQAENIGQQAREVGEVVQEALNLRLPKVVPGDFSKYEELQVVFDYFGSQFQTAAPLLRPRGFICTVNRTQERISIRIEKRGEIVYSLDIYKGGSMGDDKLTFGLDHHRSFATGINGWAGPYFDVEAEIPKLKMMDLSVLGSFGGSEREFTKEELFNALWERIVDRLEQR

Radius of gyration: 30.6 Å; chains: 1; bounding box: 73×43×81 Å

Secondary structure (DSSP, 8-state):
-------EEEEEEE--GGGHHHHHHHHHHHHHTT--EE-----SS--TTS-THHHHHHHHH-EEEEEEEEE-HHHHHS-SSHHHHHHHHHHHHHHT-SSB--EE-TT----GGGS-TT---EEGGGS-HHHHHHHHHHHHHHHHHTTPPPEEHHHHHHHHH---------TT--HHHHHHHHHHHHHHHHHHHGGGGGGGT-EEEEEE-SSEEEEEEEETTEEEEEEEEEES-TT-TTSEEEE---SS-S-----EEEEEEEETTTTEEEEEEEESSTTS----S-EEE-HHHHHHHHHHHHHHHHHT-